Protein AF-A0A661IC03-F1 (afdb_monomer)

Nearest PDB structures (foldseek):
  8ae6-assembly1_S  TM=7.804E-01  e=1.736E-01  Saccharomyces cerevisiae
  7t3c-assembly1_C  TM=7.517E-01  e=1.610E+00  Homo sapiens

Solvent-accessible surface area (backbone atoms only — not comparable to full-atom values): 16085 Å² total; per-residue (Å²): 116,65,64,84,76,42,99,56,63,66,64,58,52,40,37,75,70,67,77,43,59,66,66,59,48,50,53,52,52,51,52,51,51,53,49,56,52,48,56,53,70,70,56,91,76,86,88,86,82,91,75,96,68,89,83,75,92,80,65,93,85,73,80,88,75,58,66,66,60,51,51,54,50,43,52,49,50,59,61,46,45,64,61,41,39,72,77,50,76,49,53,39,33,14,32,24,62,62,62,45,49,71,72,68,68,63,84,64,60,68,71,55,40,57,53,54,72,58,41,72,53,72,46,24,46,50,54,42,34,76,69,57,81,66,41,62,67,58,44,47,51,48,51,45,54,36,44,74,72,48,34,31,43,82,78,50,68,57,76,75,79,74,66,69,69,73,72,68,77,63,77,72,70,76,78,81,83,57,55,74,62,55,50,54,54,52,50,52,51,50,51,50,50,53,66,73,50,69,87,70,83,80,82,77,75,83,79,75,77,75,69,81,81,53,81,63,71,68,59,63,53,52,54,44,54,51,49,50,54,50,38,43,51,54,46,26,73,75,71,74,44,86,66,51,73,67,52,36,39,74,70,65,63,43,56,73,87,66,71,112

Sequence (260 aa):
EEQKKAPRPLGEIIVSEGLVSEEVVRETLCNQVYEIIYDLFHWQEGQFRFEALPVKISGKVSFFLDVEEIMLNILRMVDESSQIEKKIPTKYLILKSTGMLEREGKELPWDRKMIYELVDGKRSVHEIINNSLFGQFFTLEIISELLEKGYIKPVGIKREIFLPSPSVLGEKRPRREGWGRAAIIGGFCLILFFLSFGFFNFRFLGRGMVQGLAAPPSSLSRFKEERLKWAKRIYFLEVGKEPSADELVKAGLLSREEVE

Secondary structure (DSSP, 8-state):
--TTTS---HHHHHHHTTSS-HHHHHHHHHHHHHHHHHHHHT-S---------------SS-----HHHHHHHHHHHHHHHHHHHHH-S-TTEEEEE-SHHHHHTPPPPHHHHHHHHH-EEEEEHHHHHHHHSS-HHHHHHHHHHHHHTTSEEEEEE---------TTTT------SSHHHHHHHHHHHHHHHHHHSTT--TTSSSSSSSSSSS--HHHHHHHHHHHHHHHHHHHHHHHSSPPPHHHHHHTTSS-HHHH-

Foldseek 3Di:
DVCVVDVAPPLVVCCVVVNDPLVVSLVLVVLVVLQVVLVVVVDPDDDDDDDDDDDDPDDPSDDDDDPVVSVVVSVVLVVCVVVLCVQPVDQQWQKAFPCVCVVVVDDDDPLLVLLLVVRHRPDGNVRSQVPSSSHNSVSSVSVSVCVVVRRMDTDAGHDPPCPPPCPPVDPPPPDPPPVVPVVVVVVVVVVVVPVVPDDDPPPPPPDPPPVPPDDPPVVVVVVLVVLVVVLQVRCCVVPVDGDDLVRSVVVVSDPPVSSD

Radius of gyration: 27.39 Å; Cα contacts (8 Å, |Δi|>4): 177; chains: 1; bounding box: 44×82×56 Å

pLDDT: mean 77.12, std 16.82, range [34.69, 97.38]

Structure (mmCIF, N/CA/C/O backbone):
data_AF-A0A661IC03-F1
#
_entry.id   AF-A0A661IC03-F1
#
loop_
_atom_site.group_PDB
_atom_site.id
_atom_site.type_symbol
_atom_site.label_atom_id
_atom_site.label_alt_id
_atom_site.label_comp_id
_atom_site.label_asym_id
_atom_site.label_entity_id
_atom_site.label_seq_id
_atom_site.pdbx_PDB_ins_code
_atom_site.Cartn_x
_atom_site.Cartn_y
_atom_site.Cartn_z
_atom_site.occupancy
_atom_site.B_iso_or_equiv
_atom_site.auth_seq_id
_atom_site.auth_comp_id
_atom_site.auth_asym_id
_atom_site.auth_atom_id
_atom_site.pdbx_PDB_model_num
ATOM 1 N N . GLU A 1 1 ? -5.567 2.231 -27.577 1.00 55.69 1 GLU A N 1
ATOM 2 C CA . GLU A 1 1 ? -5.709 1.842 -29.003 1.00 55.69 1 GLU A CA 1
ATOM 3 C C . GLU A 1 1 ? -4.385 1.917 -29.776 1.00 55.69 1 GLU A C 1
ATOM 5 O O . GLU A 1 1 ? -4.130 1.019 -30.570 1.00 55.69 1 GLU A O 1
ATOM 10 N N . GLU A 1 2 ? -3.497 2.889 -29.512 1.00 59.88 2 GLU A N 1
ATOM 11 C CA . GLU A 1 2 ? -2.159 2.951 -30.145 1.00 59.88 2 GLU A CA 1
ATOM 12 C C . GLU A 1 2 ? -1.229 1.769 -29.805 1.00 59.88 2 GLU A C 1
ATOM 14 O O . GLU A 1 2 ? -0.610 1.203 -30.705 1.00 59.88 2 GLU A O 1
ATOM 19 N N . GLN A 1 3 ? -1.182 1.319 -28.544 1.00 56.75 3 GLN A N 1
ATOM 20 C CA . GLN A 1 3 ? -0.329 0.196 -28.105 1.00 56.75 3 GLN A CA 1
ATOM 21 C C . GLN A 1 3 ? -0.647 -1.135 -28.817 1.00 56.75 3 GLN A C 1
ATOM 23 O O . GLN A 1 3 ? 0.223 -1.981 -28.991 1.00 56.75 3 GLN A O 1
ATOM 28 N N . LYS A 1 4 ? -1.894 -1.325 -29.273 1.00 63.56 4 LYS A N 1
ATOM 29 C CA . LYS A 1 4 ? -2.291 -2.509 -30.056 1.00 63.56 4 LYS A CA 1
ATOM 30 C C . LYS A 1 4 ? -1.768 -2.460 -31.498 1.00 63.56 4 LYS A C 1
ATOM 32 O O . LYS A 1 4 ? -1.705 -3.495 -32.150 1.00 63.56 4 LYS A O 1
ATOM 37 N N . LYS A 1 5 ? -1.439 -1.265 -32.005 1.00 63.94 5 LYS A N 1
ATOM 38 C CA . LYS A 1 5 ? -1.022 -1.015 -33.394 1.00 63.94 5 LYS A CA 1
ATOM 39 C C . LYS A 1 5 ? 0.497 -0.935 -33.552 1.00 63.94 5 LYS A C 1
ATOM 41 O O . LYS A 1 5 ? 0.998 -1.234 -34.631 1.00 63.94 5 LYS A O 1
ATOM 46 N N . ALA A 1 6 ? 1.224 -0.557 -32.501 1.00 59.25 6 ALA A N 1
ATOM 47 C CA . ALA A 1 6 ? 2.681 -0.495 -32.500 1.00 59.25 6 ALA A CA 1
ATOM 48 C C . ALA A 1 6 ? 3.243 -1.075 -31.189 1.00 59.25 6 ALA A C 1
ATOM 50 O O . ALA A 1 6 ? 2.799 -0.653 -30.121 1.00 59.25 6 ALA A O 1
ATOM 51 N N . PRO A 1 7 ? 4.241 -1.980 -31.237 1.00 66.12 7 PRO A N 1
ATOM 52 C CA . PRO A 1 7 ? 4.894 -2.539 -30.053 1.00 66.12 7 PRO A CA 1
ATOM 53 C C . PRO A 1 7 ? 5.865 -1.516 -29.437 1.00 66.12 7 PRO A C 1
ATOM 55 O O . PRO A 1 7 ? 7.073 -1.729 -29.395 1.00 66.12 7 PRO A O 1
ATOM 58 N N . ARG A 1 8 ? 5.339 -0.365 -29.011 1.00 69.25 8 ARG A N 1
ATOM 59 C CA . ARG A 1 8 ? 6.067 0.643 -28.235 1.00 69.25 8 ARG A CA 1
ATOM 60 C C . ARG A 1 8 ? 5.715 0.484 -26.750 1.00 69.25 8 ARG A C 1
ATOM 62 O O . ARG A 1 8 ? 4.562 0.156 -26.449 1.00 69.25 8 ARG A O 1
ATOM 69 N N . PRO A 1 9 ? 6.664 0.699 -25.820 1.00 77.06 9 PRO A N 1
ATOM 70 C CA . PRO A 1 9 ? 6.365 0.734 -24.392 1.00 77.06 9 PRO A CA 1
ATOM 71 C C . PRO A 1 9 ? 5.271 1.761 -24.081 1.00 77.06 9 PRO A C 1
ATOM 73 O O . PRO A 1 9 ? 5.268 2.860 -24.635 1.00 77.06 9 PRO A O 1
ATOM 76 N N . LEU A 1 10 ? 4.352 1.419 -23.175 1.00 81.69 10 LEU A N 1
ATOM 77 C CA . LEU A 1 10 ? 3.209 2.276 -22.841 1.00 81.69 10 LEU A CA 1
ATOM 78 C C . LEU A 1 10 ? 3.648 3.654 -22.322 1.00 81.69 10 LEU A C 1
ATOM 80 O O . LEU A 1 10 ? 3.083 4.664 -22.733 1.00 81.69 10 LEU A O 1
ATOM 84 N N . GLY A 1 11 ? 4.685 3.696 -21.480 1.00 80.44 11 GLY A N 1
ATOM 85 C CA . GLY A 1 11 ? 5.233 4.948 -20.954 1.00 80.44 11 GLY A CA 1
ATOM 86 C C . GLY A 1 11 ? 5.673 5.915 -22.055 1.00 80.44 11 GLY A C 1
ATOM 87 O O . GLY A 1 11 ? 5.374 7.101 -21.982 1.00 80.44 11 GLY A O 1
ATOM 88 N N . GLU A 1 12 ? 6.286 5.413 -23.131 1.00 81.62 12 GLU A N 1
ATOM 89 C CA . GLU A 1 12 ? 6.700 6.255 -24.260 1.00 81.62 12 GLU A CA 1
ATOM 90 C C . GLU A 1 12 ? 5.513 6.841 -25.020 1.00 81.62 12 GLU A C 1
ATOM 92 O O . GLU A 1 12 ? 5.565 7.992 -25.446 1.00 81.62 12 GLU A O 1
ATOM 97 N N . ILE A 1 13 ? 4.448 6.054 -25.193 1.00 83.75 13 ILE A N 1
ATOM 98 C CA . ILE A 1 13 ? 3.235 6.498 -25.885 1.00 83.75 13 ILE A CA 1
ATOM 99 C C . ILE A 1 13 ? 2.606 7.653 -25.102 1.00 83.75 13 ILE A C 1
ATOM 101 O O . ILE A 1 13 ? 2.406 8.728 -25.661 1.00 83.75 13 ILE A O 1
ATOM 105 N N . ILE A 1 14 ? 2.393 7.466 -23.797 1.00 85.06 14 ILE A N 1
ATOM 106 C CA . ILE A 1 14 ? 1.724 8.442 -22.924 1.00 85.06 14 ILE A CA 1
ATOM 107 C C . ILE A 1 14 ? 2.539 9.742 -22.799 1.00 85.06 14 ILE A C 1
ATOM 109 O O . ILE A 1 14 ? 1.958 10.829 -22.810 1.00 85.06 14 ILE A O 1
ATOM 113 N N . VAL A 1 15 ? 3.874 9.651 -22.744 1.00 86.62 15 VAL A N 1
ATOM 114 C CA . VAL A 1 15 ? 4.756 10.832 -22.769 1.00 86.62 15 VAL A CA 1
ATOM 115 C C . VAL A 1 15 ? 4.685 11.536 -24.124 1.00 86.62 15 VAL A C 1
ATOM 117 O O . VAL A 1 15 ? 4.562 12.757 -24.177 1.00 86.62 15 VAL A O 1
ATOM 120 N N . SER A 1 16 ? 4.712 10.785 -25.233 1.00 84.75 16 SER A N 1
ATOM 121 C CA . SER A 1 16 ? 4.649 11.367 -26.582 1.00 84.75 16 SER A CA 1
ATOM 122 C C . SER A 1 16 ? 3.308 12.035 -26.902 1.00 84.75 16 SER A C 1
ATOM 124 O O . SER A 1 16 ? 3.273 12.993 -27.669 1.00 84.75 16 SER A O 1
ATOM 126 N N . GLU A 1 17 ? 2.223 11.564 -26.287 1.00 87.12 17 GLU A N 1
ATOM 127 C CA . GLU A 1 17 ? 0.884 12.155 -26.379 1.00 87.12 17 GLU A CA 1
ATOM 128 C C . GLU A 1 17 ? 0.694 13.349 -25.419 1.00 87.12 17 GLU A C 1
ATOM 130 O O . GLU A 1 17 ? -0.352 13.993 -25.442 1.00 87.12 17 GLU A O 1
ATOM 135 N N . GLY A 1 18 ? 1.693 13.670 -24.584 1.00 85.88 18 GLY A N 1
ATOM 136 C CA . GLY A 1 18 ? 1.647 14.791 -23.638 1.00 85.88 18 GLY A CA 1
ATOM 137 C C . GLY A 1 18 ? 0.692 14.583 -22.460 1.00 85.88 18 GLY A C 1
ATOM 138 O O . GLY A 1 18 ? 0.336 15.546 -21.784 1.00 85.88 18 GLY A O 1
ATOM 139 N N . LEU A 1 19 ? 0.263 13.342 -22.214 1.00 86.12 19 LEU A N 1
ATOM 140 C CA . LEU A 1 19 ? -0.691 13.006 -21.155 1.00 86.12 19 LEU A CA 1
ATOM 141 C C . LEU A 1 19 ? -0.040 13.006 -19.766 1.00 86.12 19 LEU A C 1
ATOM 143 O O . LEU A 1 19 ? -0.701 13.315 -18.777 1.00 86.12 19 LEU A O 1
ATOM 147 N N . VAL A 1 20 ? 1.240 12.633 -19.688 1.00 85.69 20 VAL A N 1
ATOM 148 C CA . VAL A 1 20 ? 2.020 12.526 -18.446 1.00 85.69 20 VAL A CA 1
ATOM 149 C C . VAL A 1 20 ? 3.464 12.955 -18.724 1.00 85.69 20 VAL A C 1
ATOM 151 O O . VAL A 1 20 ? 3.972 12.749 -19.827 1.00 85.69 20 VAL A O 1
ATOM 154 N N . SER A 1 21 ? 4.133 13.563 -17.740 1.00 86.25 21 SER A N 1
ATOM 155 C CA . SER A 1 21 ? 5.552 13.912 -17.857 1.00 86.25 21 SER A CA 1
ATOM 156 C C . SER A 1 21 ? 6.445 12.670 -17.796 1.00 86.25 21 SER A C 1
ATOM 158 O O . SER A 1 21 ? 6.111 11.665 -17.169 1.00 86.25 21 SER A O 1
ATOM 160 N N . GLU A 1 22 ? 7.622 12.747 -18.418 1.00 84.75 22 GLU A N 1
ATOM 161 C CA . GLU A 1 22 ? 8.615 11.667 -18.363 1.00 84.75 22 GLU A CA 1
ATOM 162 C C . GLU A 1 22 ? 9.018 11.322 -16.921 1.00 84.75 22 GLU A C 1
ATOM 164 O O . GLU A 1 22 ? 9.163 10.150 -16.583 1.00 84.75 22 GLU A O 1
ATOM 169 N N . GLU A 1 23 ? 9.102 12.330 -16.051 1.00 83.25 23 GLU A N 1
ATOM 170 C CA . GLU A 1 23 ? 9.448 12.164 -14.638 1.00 83.25 23 GLU A CA 1
ATOM 171 C C . GLU A 1 23 ? 8.434 11.302 -13.875 1.00 83.25 23 GLU A C 1
ATOM 173 O O . GLU A 1 23 ? 8.820 10.386 -13.154 1.00 83.25 23 GLU A O 1
ATOM 178 N N . VAL A 1 24 ? 7.135 11.526 -14.090 1.00 81.62 24 VAL A N 1
ATOM 179 C CA . VAL A 1 24 ? 6.083 10.732 -13.436 1.00 81.62 24 VAL A CA 1
ATOM 180 C C . VAL A 1 24 ? 6.111 9.285 -13.929 1.00 81.62 24 VAL A C 1
ATOM 182 O O . VAL A 1 24 ? 5.937 8.353 -13.142 1.00 81.62 24 VAL A O 1
ATOM 185 N N . VAL A 1 25 ? 6.373 9.066 -15.223 1.00 83.56 25 VAL A N 1
ATOM 186 C CA . VAL A 1 25 ? 6.532 7.707 -15.767 1.00 83.56 25 VAL A CA 1
ATOM 187 C C . VAL A 1 25 ? 7.751 7.019 -15.153 1.00 83.56 25 VAL A C 1
ATOM 189 O O . VAL A 1 25 ? 7.666 5.853 -14.773 1.00 83.56 25 VAL A O 1
ATOM 192 N N . ARG A 1 26 ? 8.866 7.742 -15.010 1.00 82.31 26 ARG A N 1
ATOM 193 C CA . ARG A 1 26 ? 10.102 7.249 -14.398 1.00 82.31 26 ARG A CA 1
ATOM 194 C C . ARG A 1 26 ? 9.896 6.830 -12.941 1.00 82.31 26 ARG A C 1
ATOM 196 O O . ARG A 1 26 ? 10.300 5.734 -12.562 1.00 82.31 26 ARG A O 1
ATOM 203 N N . GLU A 1 27 ? 9.248 7.675 -12.146 1.00 79.69 27 GLU A N 1
ATOM 204 C CA . GLU A 1 27 ? 8.923 7.396 -10.744 1.00 79.69 27 GLU A CA 1
ATOM 205 C C . GLU A 1 27 ? 7.985 6.187 -10.615 1.00 79.69 27 GLU A C 1
ATOM 207 O O . GLU A 1 27 ? 8.231 5.282 -9.820 1.00 79.69 27 GLU A O 1
ATOM 212 N N . THR A 1 28 ? 6.964 6.108 -11.472 1.00 80.69 28 THR A N 1
ATOM 213 C CA . THR A 1 28 ? 6.020 4.980 -11.485 1.00 80.69 28 THR A CA 1
ATOM 214 C C . THR A 1 28 ? 6.722 3.657 -11.800 1.00 80.69 28 THR A C 1
ATOM 216 O O . THR A 1 28 ? 6.486 2.653 -11.131 1.00 80.69 28 THR A O 1
ATOM 219 N N . LEU A 1 29 ? 7.612 3.644 -12.799 1.00 82.62 29 LEU A N 1
ATOM 220 C CA . LEU A 1 29 ? 8.388 2.453 -13.152 1.00 82.62 29 LEU A CA 1
ATOM 221 C C . LEU A 1 29 ? 9.353 2.044 -12.032 1.00 82.62 29 LEU A C 1
ATOM 223 O O . LEU A 1 29 ? 9.526 0.854 -11.782 1.00 82.62 29 LEU A O 1
ATOM 227 N N . CYS A 1 30 ? 9.949 3.017 -11.342 1.00 81.00 30 CYS A N 1
ATOM 228 C CA . CYS A 1 30 ? 10.784 2.774 -10.170 1.00 81.00 30 CYS A CA 1
ATOM 229 C C . CYS A 1 30 ? 9.989 2.052 -9.070 1.00 81.00 30 CYS A C 1
ATOM 231 O O . CYS A 1 30 ? 10.381 0.970 -8.632 1.00 81.00 30 CYS A O 1
ATOM 233 N N . ASN A 1 31 ? 8.821 2.590 -8.704 1.00 79.94 31 ASN A N 1
ATOM 234 C CA . ASN A 1 31 ? 7.929 1.980 -7.717 1.00 79.94 31 ASN A CA 1
ATOM 235 C C . ASN A 1 31 ? 7.513 0.562 -8.133 1.00 79.94 31 ASN A C 1
ATOM 237 O O . ASN A 1 31 ? 7.556 -0.353 -7.316 1.00 79.94 31 ASN A O 1
ATOM 241 N N . GLN A 1 32 ? 7.208 0.346 -9.416 1.00 84.06 32 GLN A N 1
ATOM 242 C CA . GLN A 1 32 ? 6.882 -0.982 -9.940 1.00 84.06 32 GLN A CA 1
ATOM 243 C C . GLN A 1 32 ? 8.034 -1.986 -9.762 1.00 84.06 32 GLN A C 1
ATOM 245 O O . GLN A 1 32 ? 7.792 -3.144 -9.424 1.00 84.06 32 GLN A O 1
ATOM 250 N N . VAL A 1 33 ? 9.286 -1.572 -9.983 1.00 86.00 33 VAL A N 1
ATOM 251 C CA . VAL A 1 33 ? 10.449 -2.442 -9.744 1.00 86.00 33 VAL A CA 1
ATOM 252 C C . VAL A 1 33 ? 10.574 -2.785 -8.260 1.00 86.00 33 VAL A C 1
ATOM 254 O O . VAL A 1 33 ? 10.774 -3.956 -7.932 1.00 86.00 33 VAL A O 1
ATOM 257 N N . TYR A 1 34 ? 10.401 -1.802 -7.372 1.00 85.19 34 TYR A N 1
ATOM 258 C CA . TYR A 1 34 ? 10.388 -2.036 -5.928 1.00 85.19 34 TYR A CA 1
ATOM 259 C C . TYR A 1 34 ? 9.321 -3.052 -5.518 1.00 85.19 34 TYR A C 1
ATOM 261 O O . TYR A 1 34 ? 9.622 -3.967 -4.758 1.00 85.19 34 TYR A O 1
ATOM 269 N N . GLU A 1 35 ? 8.108 -2.955 -6.061 1.00 84.12 35 GLU A N 1
ATOM 270 C CA . GLU A 1 35 ? 7.041 -3.921 -5.782 1.00 84.12 35 GLU A CA 1
ATOM 271 C C . GLU A 1 35 ? 7.392 -5.336 -6.229 1.00 84.12 35 GLU A C 1
ATOM 273 O O . GLU A 1 35 ? 7.261 -6.279 -5.454 1.00 84.12 35 GLU A O 1
ATOM 278 N N . ILE A 1 36 ? 7.879 -5.489 -7.464 1.00 87.44 36 ILE A N 1
ATOM 279 C CA . ILE A 1 36 ? 8.230 -6.801 -8.018 1.00 87.44 36 ILE A CA 1
ATOM 280 C C . ILE A 1 36 ? 9.308 -7.470 -7.163 1.00 87.44 36 ILE A C 1
ATOM 282 O O . ILE A 1 36 ? 9.230 -8.666 -6.875 1.00 87.44 36 ILE A O 1
ATOM 286 N N . ILE A 1 37 ? 10.326 -6.707 -6.762 1.00 88.25 37 ILE A N 1
ATOM 287 C CA . ILE A 1 37 ? 11.417 -7.232 -5.943 1.00 88.25 37 ILE A CA 1
ATOM 288 C C . ILE A 1 37 ? 10.915 -7.520 -4.527 1.00 88.25 37 ILE A C 1
ATOM 290 O O . ILE A 1 37 ? 11.216 -8.581 -3.991 1.00 88.25 37 ILE A O 1
ATOM 294 N N . TYR A 1 38 ? 10.102 -6.647 -3.937 1.00 85.00 38 TYR A N 1
ATOM 295 C CA . TYR A 1 38 ? 9.504 -6.875 -2.620 1.00 85.00 38 TYR A CA 1
ATOM 296 C C . TYR A 1 38 ? 8.651 -8.150 -2.594 1.00 85.00 38 TYR A C 1
ATOM 298 O O . TYR A 1 38 ? 8.771 -8.967 -1.679 1.00 85.00 38 TYR A O 1
ATOM 306 N N . ASP A 1 39 ? 7.846 -8.385 -3.627 1.00 83.75 39 ASP A N 1
ATOM 307 C CA . ASP A 1 39 ? 7.055 -9.607 -3.765 1.00 83.75 39 ASP A CA 1
ATOM 308 C C . ASP A 1 39 ? 7.947 -10.851 -3.890 1.00 83.75 39 ASP A C 1
ATOM 310 O O . ASP A 1 39 ? 7.653 -11.885 -3.282 1.00 83.75 39 ASP A O 1
ATOM 314 N N . LEU A 1 40 ? 9.074 -10.755 -4.608 1.00 86.31 40 LEU A N 1
ATOM 315 C CA . LEU A 1 40 ? 10.052 -11.841 -4.716 1.00 86.31 40 LEU A CA 1
ATOM 316 C C . LEU A 1 40 ? 10.642 -12.228 -3.349 1.00 86.31 40 LEU A C 1
ATOM 318 O O . LEU A 1 40 ? 10.879 -13.409 -3.109 1.00 86.31 40 LEU A O 1
ATOM 322 N N . PHE A 1 41 ? 10.821 -11.277 -2.425 1.00 82.12 41 PHE A N 1
ATOM 323 C CA . PHE A 1 41 ? 11.316 -11.563 -1.068 1.00 82.12 41 PHE A CA 1
ATOM 324 C C . PHE A 1 41 ? 10.353 -12.415 -0.227 1.00 82.12 41 PHE A C 1
ATOM 326 O O . PHE A 1 41 ? 10.776 -13.027 0.753 1.00 82.12 41 PHE A O 1
ATOM 333 N N . HIS A 1 42 ? 9.076 -12.513 -0.608 1.00 78.69 42 HIS A N 1
ATOM 334 C CA . HIS A 1 42 ? 8.119 -13.395 0.067 1.00 78.69 42 HIS A CA 1
ATOM 335 C C . HIS A 1 42 ? 8.236 -14.854 -0.397 1.00 78.69 42 HIS A C 1
ATOM 337 O O . HIS A 1 42 ? 7.696 -15.759 0.252 1.00 78.69 42 HIS A O 1
ATOM 343 N N . TRP A 1 43 ? 8.933 -15.111 -1.509 1.00 84.75 43 TRP A N 1
ATOM 344 C CA . TRP A 1 43 ? 9.088 -16.454 -2.054 1.00 84.75 43 TRP A CA 1
ATOM 345 C C . TRP A 1 43 ? 10.022 -17.272 -1.163 1.00 84.75 43 TRP A C 1
ATOM 347 O O . TRP A 1 43 ? 11.175 -16.918 -0.943 1.00 84.75 43 TRP A O 1
ATOM 357 N N . GLN A 1 44 ? 9.523 -18.399 -0.660 1.00 82.88 44 GLN A N 1
ATOM 358 C CA . GLN A 1 44 ? 10.295 -19.282 0.221 1.00 82.88 44 GLN A CA 1
ATOM 359 C C . GLN A 1 44 ? 11.233 -20.215 -0.556 1.00 82.88 44 GLN A C 1
ATOM 361 O O . GLN A 1 44 ? 12.270 -20.630 -0.047 1.00 82.88 44 GLN A O 1
ATOM 366 N N . GLU A 1 45 ? 10.858 -20.568 -1.786 1.00 89.00 45 GLU A N 1
ATOM 367 C CA . GLU A 1 45 ? 11.583 -21.506 -2.639 1.00 89.00 45 GLU A CA 1
ATOM 368 C C . GLU A 1 45 ? 11.518 -21.027 -4.095 1.00 89.00 45 GLU A C 1
ATOM 370 O O . GLU A 1 45 ? 10.505 -20.481 -4.535 1.00 89.00 45 GLU A O 1
ATOM 375 N N . GLY A 1 46 ? 12.591 -21.246 -4.858 1.00 87.31 46 GLY A N 1
ATOM 376 C CA . GLY A 1 46 ? 12.673 -20.849 -6.261 1.00 87.31 46 GLY A CA 1
ATOM 377 C C . GLY A 1 46 ? 13.746 -21.628 -7.017 1.00 87.31 46 GLY A C 1
ATOM 378 O O . GLY A 1 46 ? 14.748 -22.053 -6.444 1.00 87.31 46 GLY A O 1
ATOM 379 N N . GLN A 1 47 ? 13.529 -21.830 -8.316 1.00 87.75 47 GLN A N 1
ATOM 380 C CA . GLN A 1 47 ? 14.521 -22.403 -9.224 1.00 87.75 47 GLN A CA 1
ATOM 381 C C . GLN A 1 47 ? 14.993 -21.323 -10.189 1.00 87.75 47 GLN A C 1
ATOM 383 O O . GLN A 1 47 ? 14.182 -20.661 -10.832 1.00 87.75 47 GLN A O 1
ATOM 388 N N . PHE A 1 48 ? 16.308 -21.176 -10.315 1.00 86.69 48 PHE A N 1
ATOM 389 C CA . PHE A 1 48 ? 16.921 -20.158 -11.158 1.00 86.69 48 PHE A CA 1
ATOM 390 C C . PHE A 1 48 ? 17.657 -20.813 -12.321 1.00 86.69 48 PHE A C 1
ATOM 392 O O . PHE A 1 48 ? 18.306 -21.850 -12.169 1.00 86.69 48 PHE A O 1
ATOM 399 N N . ARG A 1 49 ? 17.565 -20.187 -13.493 1.00 90.56 49 ARG A N 1
ATOM 400 C CA . ARG A 1 49 ? 18.316 -20.560 -14.690 1.00 90.56 49 ARG A CA 1
ATOM 401 C C . ARG A 1 49 ? 18.906 -19.298 -15.291 1.00 90.56 49 ARG A C 1
ATOM 403 O O . ARG A 1 49 ? 18.179 -18.347 -15.556 1.00 90.56 49 ARG A O 1
ATOM 410 N N . P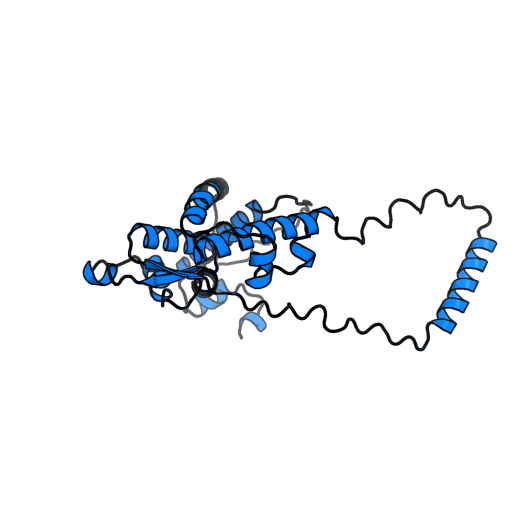HE A 1 50 ? 20.212 -19.310 -15.511 1.00 90.62 50 PHE A N 1
ATOM 411 C CA . PHE A 1 50 ? 20.916 -18.203 -16.138 1.00 90.62 50 PHE A CA 1
ATOM 412 C C . PHE A 1 50 ? 21.113 -18.515 -17.615 1.00 90.62 50 PHE A C 1
ATOM 414 O O . PHE A 1 50 ? 21.728 -19.522 -17.965 1.00 90.62 50 PHE A O 1
ATOM 421 N N . GLU A 1 51 ? 20.590 -17.648 -18.474 1.00 90.19 51 GLU A N 1
ATOM 422 C CA . GLU A 1 51 ? 20.773 -17.721 -19.919 1.00 90.19 51 GLU A CA 1
ATOM 423 C C . GLU A 1 51 ? 21.341 -16.389 -20.404 1.00 90.19 51 GLU A C 1
ATOM 425 O O . GLU A 1 51 ? 20.796 -15.323 -20.119 1.00 90.19 51 GLU A O 1
ATOM 430 N N . ALA A 1 52 ? 22.461 -16.440 -21.124 1.00 89.81 52 ALA A N 1
ATOM 431 C CA . ALA A 1 52 ? 23.036 -15.254 -21.738 1.00 89.81 52 ALA A CA 1
ATOM 432 C C . ALA A 1 52 ? 22.215 -14.892 -22.981 1.00 89.81 52 ALA A C 1
ATOM 434 O O . ALA A 1 52 ? 22.284 -15.574 -24.004 1.00 89.81 52 ALA A O 1
ATOM 435 N N . LEU A 1 53 ? 21.432 -13.820 -22.886 1.00 85.50 53 LEU A N 1
ATOM 436 C CA . LEU A 1 53 ? 20.625 -13.301 -23.986 1.00 85.50 53 LEU A CA 1
ATOM 437 C C . LEU A 1 53 ? 21.231 -11.995 -24.520 1.00 85.50 53 LEU A C 1
ATOM 439 O O . LEU A 1 53 ? 21.796 -11.219 -23.746 1.00 85.50 53 LEU A O 1
ATOM 443 N N . PRO A 1 54 ? 21.113 -11.710 -25.830 1.00 84.00 54 PRO A N 1
ATOM 444 C CA . PRO A 1 54 ? 21.507 -10.415 -26.365 1.00 84.00 54 PRO A CA 1
ATOM 445 C C . PRO A 1 54 ? 20.630 -9.315 -25.754 1.00 84.00 54 PRO A C 1
ATOM 447 O O . PRO A 1 54 ? 19.409 -9.308 -25.926 1.00 84.00 54 PRO A O 1
ATOM 450 N N . VAL A 1 55 ? 21.255 -8.371 -25.049 1.00 73.62 55 VAL A N 1
ATOM 451 C CA . VAL A 1 55 ? 20.556 -7.240 -24.429 1.00 73.62 55 VAL A CA 1
ATOM 452 C C . VAL A 1 55 ? 20.188 -6.229 -25.511 1.00 73.62 55 VAL A C 1
ATOM 454 O O . VAL A 1 55 ? 21.056 -5.636 -26.150 1.00 73.62 55 VAL A O 1
ATOM 457 N N . LYS A 1 56 ? 18.888 -6.005 -25.709 1.00 68.94 56 LYS A N 1
ATOM 458 C CA . LYS A 1 56 ? 18.386 -4.847 -26.453 1.00 68.94 56 LYS A CA 1
ATOM 459 C C . LYS A 1 56 ? 18.003 -3.780 -25.438 1.00 68.94 56 LYS A C 1
ATOM 461 O O . LYS A 1 56 ? 16.983 -3.920 -24.771 1.00 68.94 56 LYS A O 1
ATOM 466 N N . ILE A 1 57 ? 18.806 -2.724 -25.325 1.00 60.44 57 ILE A N 1
ATOM 467 C CA . ILE A 1 57 ? 18.410 -1.525 -24.579 1.00 60.44 57 ILE A CA 1
ATOM 468 C C . ILE A 1 57 ? 17.326 -0.848 -25.420 1.00 60.44 57 ILE A C 1
ATOM 470 O O . ILE A 1 57 ? 17.618 -0.160 -26.395 1.00 60.44 57 ILE A O 1
ATOM 474 N N . SER A 1 58 ? 16.066 -1.150 -25.121 1.00 54.88 58 SER A N 1
ATOM 475 C CA . SER A 1 58 ? 14.922 -0.569 -25.812 1.00 54.88 58 SER A CA 1
ATOM 476 C C . SER A 1 58 ? 14.282 0.472 -24.911 1.00 54.88 58 SER A C 1
ATOM 478 O O . SER A 1 58 ? 13.572 0.117 -23.977 1.00 54.88 58 SER A O 1
ATOM 480 N N . GLY A 1 59 ? 14.498 1.742 -25.240 1.00 57.19 59 GLY A N 1
ATOM 481 C CA . GLY A 1 59 ? 13.573 2.811 -24.889 1.00 57.19 59 GLY A CA 1
ATOM 482 C C . GLY A 1 59 ? 14.226 4.176 -24.699 1.00 57.19 59 GLY A C 1
ATOM 483 O O . GLY A 1 59 ? 15.364 4.270 -24.251 1.00 57.19 59 GLY A O 1
ATOM 484 N N . LYS A 1 60 ? 13.490 5.236 -25.050 1.00 57.22 60 LYS A N 1
ATOM 485 C CA . LYS A 1 60 ? 13.855 6.634 -24.749 1.00 57.22 60 LYS A CA 1
ATOM 486 C C . LYS A 1 60 ? 13.667 6.969 -23.269 1.00 57.22 60 LYS A C 1
ATOM 488 O O . LYS A 1 60 ? 14.375 7.825 -22.762 1.00 57.22 60 LYS A O 1
ATOM 493 N N . VAL A 1 61 ? 12.755 6.269 -22.594 1.00 56.28 61 VAL A N 1
ATOM 494 C CA . VAL A 1 61 ? 12.513 6.396 -21.152 1.00 56.28 61 VAL A CA 1
ATOM 495 C C . VAL A 1 61 ? 13.326 5.315 -20.441 1.00 56.28 61 VAL A C 1
ATOM 497 O O . VAL A 1 61 ? 12.822 4.240 -20.120 1.00 56.28 61 VAL A O 1
ATOM 500 N N . SER A 1 62 ? 14.624 5.561 -20.280 1.00 61.59 62 SER A N 1
ATOM 501 C CA . SER A 1 62 ? 15.518 4.693 -19.510 1.00 61.59 62 SER A CA 1
ATOM 502 C C . SER A 1 62 ? 15.703 5.259 -18.111 1.00 61.59 62 SER A C 1
ATOM 504 O O . SER A 1 62 ? 16.014 6.440 -17.966 1.00 61.59 62 SER A O 1
ATOM 506 N N . PHE A 1 63 ? 15.589 4.417 -17.091 1.00 67.56 63 PHE A N 1
ATOM 507 C CA . PHE A 1 63 ? 15.947 4.780 -15.728 1.00 67.56 63 PHE A CA 1
ATOM 508 C C . PHE A 1 63 ? 16.989 3.803 -15.206 1.00 67.56 63 PHE A C 1
ATOM 510 O O . PHE A 1 63 ? 16.916 2.599 -15.453 1.00 67.56 63 PHE A O 1
ATOM 517 N N . PHE A 1 64 ? 17.992 4.349 -14.530 1.00 70.50 64 PHE A N 1
ATOM 518 C CA . PHE A 1 64 ? 19.010 3.569 -13.851 1.00 70.50 64 PHE A CA 1
ATOM 519 C C . PHE A 1 64 ? 18.608 3.487 -12.389 1.00 70.50 64 PHE A C 1
ATOM 521 O O . PHE A 1 64 ? 18.337 4.516 -11.772 1.00 70.50 64 PHE A O 1
ATOM 528 N N . LEU A 1 65 ? 18.540 2.268 -11.867 1.00 75.81 65 LEU A N 1
ATOM 529 C CA . LEU A 1 65 ? 18.397 2.034 -10.441 1.00 75.81 65 LEU A CA 1
ATOM 530 C C . LEU A 1 65 ? 19.710 1.487 -9.912 1.00 75.81 65 LEU A C 1
ATOM 532 O O . LEU A 1 65 ? 20.304 0.592 -10.521 1.00 75.81 65 LEU A O 1
ATOM 536 N N . ASP A 1 66 ? 20.143 2.029 -8.784 1.00 84.62 66 ASP A N 1
ATOM 537 C CA . ASP A 1 66 ? 21.241 1.456 -8.032 1.00 84.62 66 ASP A CA 1
ATOM 538 C C . ASP A 1 66 ? 20.736 0.188 -7.330 1.00 84.62 66 ASP A C 1
ATOM 540 O O . ASP A 1 66 ? 19.745 0.204 -6.596 1.00 84.62 66 ASP A O 1
ATOM 544 N N . VAL A 1 67 ? 21.390 -0.940 -7.602 1.00 87.56 67 VAL A N 1
ATOM 545 C CA . VAL A 1 67 ? 21.002 -2.232 -7.026 1.00 87.56 67 VAL A CA 1
ATOM 546 C C . VAL A 1 67 ? 21.169 -2.216 -5.507 1.00 87.56 67 VAL A C 1
ATOM 548 O O . VAL A 1 67 ? 20.351 -2.807 -4.809 1.00 87.56 67 VAL A O 1
ATOM 551 N N . GLU A 1 68 ? 22.189 -1.537 -4.982 1.00 88.94 68 GLU A N 1
ATOM 552 C CA . GLU A 1 68 ? 22.415 -1.420 -3.541 1.00 88.94 68 GLU A CA 1
ATOM 553 C C . GLU A 1 68 ? 21.299 -0.604 -2.887 1.00 88.94 68 GLU A C 1
ATOM 555 O O . GLU A 1 68 ? 20.742 -1.036 -1.877 1.00 88.94 68 GLU A O 1
ATOM 560 N N . GLU A 1 69 ? 20.911 0.519 -3.499 1.00 88.12 69 GLU A N 1
ATOM 561 C CA . GLU A 1 69 ? 19.779 1.330 -3.037 1.00 88.12 69 GLU A CA 1
ATOM 562 C C . GLU A 1 69 ? 18.491 0.505 -3.010 1.00 88.12 69 GLU A C 1
ATOM 564 O O . GLU A 1 69 ? 17.790 0.485 -1.993 1.00 88.12 69 GLU A O 1
ATOM 569 N N . ILE A 1 70 ? 18.216 -0.234 -4.093 1.00 87.38 70 ILE A N 1
ATOM 570 C CA . ILE A 1 70 ? 17.046 -1.105 -4.154 1.00 87.38 70 ILE A CA 1
ATOM 571 C C . ILE A 1 70 ? 17.072 -2.099 -2.997 1.00 87.38 70 ILE A C 1
ATOM 573 O O . ILE A 1 70 ? 16.108 -2.208 -2.243 1.00 87.38 70 ILE A O 1
ATOM 577 N N . MET A 1 71 ? 18.179 -2.822 -2.841 1.00 89.19 71 MET A N 1
ATOM 578 C CA . MET A 1 71 ? 18.310 -3.868 -1.832 1.00 89.19 71 MET A CA 1
ATOM 579 C C . MET A 1 71 ? 18.130 -3.326 -0.412 1.00 89.19 71 MET A C 1
ATOM 581 O O . MET A 1 71 ? 17.414 -3.936 0.382 1.00 89.19 71 MET A O 1
ATOM 585 N N . LEU A 1 72 ? 18.728 -2.176 -0.091 1.00 90.19 72 LEU A N 1
ATOM 586 C CA . LEU A 1 72 ? 18.588 -1.544 1.223 1.00 90.19 72 LEU A CA 1
ATOM 587 C C . LEU A 1 72 ? 17.143 -1.126 1.503 1.00 90.19 72 LEU A C 1
ATOM 589 O O . LEU A 1 72 ? 16.625 -1.383 2.592 1.00 90.19 72 LEU A O 1
ATOM 593 N N . ASN A 1 73 ? 16.476 -0.536 0.514 1.00 87.25 73 ASN A N 1
ATOM 594 C CA . ASN A 1 73 ? 15.075 -0.154 0.631 1.00 87.25 73 ASN A CA 1
ATOM 595 C C . ASN A 1 73 ? 14.172 -1.379 0.821 1.00 87.25 73 ASN A C 1
ATOM 597 O O . ASN A 1 73 ? 13.317 -1.364 1.700 1.00 87.25 73 ASN A O 1
ATOM 601 N N . ILE A 1 74 ? 14.390 -2.466 0.078 1.00 90.25 74 ILE A N 1
ATOM 602 C CA . ILE A 1 74 ? 13.603 -3.697 0.229 1.00 90.25 74 ILE A CA 1
ATOM 603 C C . ILE A 1 74 ? 13.806 -4.326 1.611 1.00 90.25 74 ILE A C 1
ATOM 605 O O . ILE A 1 74 ? 12.834 -4.747 2.233 1.00 90.25 74 ILE A O 1
ATOM 609 N N . LEU A 1 75 ? 15.036 -4.351 2.134 1.00 89.56 75 LEU A N 1
ATOM 610 C CA . LEU A 1 75 ? 15.296 -4.839 3.492 1.00 89.56 75 LEU A CA 1
ATOM 611 C C . LEU A 1 75 ? 14.560 -3.998 4.545 1.00 89.56 75 LEU A C 1
ATOM 613 O O . LEU A 1 75 ? 13.901 -4.565 5.416 1.00 89.56 75 LEU A O 1
ATOM 617 N N . ARG A 1 76 ? 14.575 -2.663 4.410 1.00 90.38 76 ARG A N 1
ATOM 618 C CA . ARG A 1 76 ? 13.762 -1.767 5.248 1.00 90.38 76 ARG A CA 1
ATOM 619 C C . ARG A 1 76 ? 12.277 -2.134 5.169 1.00 90.38 76 ARG A C 1
ATOM 621 O O . ARG A 1 76 ? 11.625 -2.265 6.200 1.00 90.38 76 ARG A O 1
ATOM 628 N N . MET A 1 77 ? 11.749 -2.333 3.960 1.00 89.44 77 MET A N 1
ATOM 629 C CA . MET A 1 77 ? 10.342 -2.687 3.744 1.00 89.44 77 MET A CA 1
ATOM 630 C C . MET A 1 77 ? 9.975 -4.019 4.413 1.00 89.44 77 MET A C 1
ATOM 632 O O . MET A 1 77 ? 8.912 -4.137 5.025 1.00 89.44 77 MET A O 1
ATOM 636 N N . VAL A 1 78 ? 10.848 -5.025 4.320 1.00 87.69 78 VAL A N 1
ATOM 637 C CA . VAL A 1 78 ? 10.662 -6.328 4.975 1.00 87.69 78 VAL A CA 1
ATOM 638 C C . VAL A 1 78 ? 10.614 -6.162 6.494 1.00 87.69 78 VAL A C 1
ATOM 640 O O . VAL A 1 78 ? 9.691 -6.675 7.126 1.00 87.69 78 VAL A O 1
ATOM 643 N N . ASP A 1 79 ? 11.525 -5.392 7.084 1.00 88.38 79 ASP A N 1
ATOM 644 C CA . ASP A 1 79 ? 11.548 -5.163 8.533 1.00 88.38 79 ASP A CA 1
AT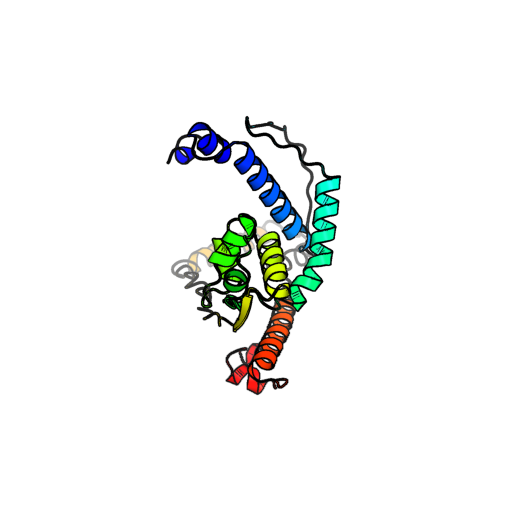OM 645 C C . ASP A 1 79 ? 10.308 -4.389 9.021 1.00 88.38 79 ASP A C 1
ATOM 647 O O . ASP A 1 79 ? 9.660 -4.759 10.012 1.00 88.38 79 ASP A O 1
ATOM 651 N N . GLU A 1 80 ? 9.930 -3.335 8.296 1.00 89.56 80 GLU A N 1
ATOM 652 C CA . GLU A 1 80 ? 8.783 -2.482 8.615 1.00 89.56 80 GLU A CA 1
ATOM 653 C C . GLU A 1 80 ? 7.438 -3.188 8.429 1.00 89.56 80 GLU A C 1
ATOM 655 O O . GLU A 1 80 ? 6.479 -2.877 9.148 1.00 89.56 80 GLU A O 1
ATOM 660 N N . SER A 1 81 ? 7.365 -4.177 7.531 1.00 87.31 81 SER A N 1
ATOM 661 C CA . SER A 1 81 ? 6.143 -4.951 7.280 1.00 87.31 81 SER A CA 1
ATOM 662 C C . SER A 1 81 ? 5.561 -5.535 8.572 1.00 87.31 81 SER A C 1
ATOM 664 O O . SER A 1 81 ? 4.354 -5.463 8.801 1.00 87.31 81 SER A O 1
ATOM 666 N N . SER A 1 82 ? 6.421 -5.969 9.499 1.00 87.62 82 SER A N 1
ATOM 667 C CA . SER A 1 82 ? 6.015 -6.504 10.802 1.00 87.62 82 SER A CA 1
ATOM 668 C C . SER A 1 82 ? 5.278 -5.484 11.683 1.00 87.62 82 SER A C 1
ATOM 670 O O . SER A 1 82 ? 4.410 -5.845 12.481 1.00 87.62 82 SER A O 1
ATOM 672 N N . GLN A 1 83 ? 5.609 -4.196 11.568 1.00 89.56 83 GLN A N 1
ATOM 673 C CA . GLN A 1 83 ? 4.950 -3.120 12.310 1.00 89.56 83 GLN A CA 1
ATOM 674 C C . GLN A 1 83 ? 3.641 -2.712 11.640 1.00 89.56 83 GLN A C 1
ATOM 676 O O . GLN A 1 83 ? 2.654 -2.434 12.328 1.00 89.56 83 GLN A O 1
ATOM 681 N N . ILE A 1 84 ? 3.621 -2.718 10.307 1.00 92.62 84 ILE A N 1
ATOM 682 C CA . ILE A 1 84 ? 2.414 -2.491 9.512 1.00 92.62 84 ILE A CA 1
ATOM 683 C C . ILE A 1 84 ? 1.374 -3.571 9.835 1.00 92.62 84 ILE A C 1
ATOM 685 O O . ILE A 1 84 ? 0.232 -3.232 10.138 1.00 92.62 84 ILE A O 1
ATOM 689 N N . GLU A 1 85 ? 1.763 -4.846 9.888 1.00 90.06 85 GLU A N 1
ATOM 690 C CA . GLU A 1 85 ? 0.870 -5.968 10.216 1.00 90.06 85 GLU A CA 1
ATOM 691 C C . GLU A 1 85 ? 0.232 -5.856 11.608 1.00 90.06 85 GLU A C 1
ATOM 693 O O . GLU A 1 85 ? -0.902 -6.287 11.817 1.00 90.06 85 GLU A O 1
ATOM 698 N N . LYS A 1 86 ? 0.907 -5.235 12.582 1.00 90.50 86 LYS A N 1
ATOM 699 C CA . LYS A 1 86 ? 0.311 -5.005 13.910 1.00 90.50 86 LYS A CA 1
ATOM 700 C C . LYS A 1 86 ? -0.859 -4.022 13.854 1.00 90.50 86 LYS A C 1
ATOM 702 O O . LYS A 1 86 ? -1.819 -4.183 14.607 1.00 90.50 86 LYS A O 1
ATOM 707 N N . LYS A 1 87 ? -0.777 -3.010 12.986 1.00 91.75 87 LYS A N 1
ATOM 708 C CA . LYS A 1 87 ? -1.800 -1.959 12.819 1.00 91.75 87 LYS A CA 1
ATOM 709 C C . LYS A 1 87 ? -2.871 -2.342 11.809 1.00 91.75 87 LYS A C 1
ATOM 711 O O . LYS A 1 87 ? -4.034 -1.979 11.971 1.00 91.75 87 LYS A O 1
ATOM 716 N N . ILE A 1 88 ? -2.474 -3.084 10.781 1.00 94.00 88 ILE A N 1
ATOM 717 C CA . ILE A 1 88 ? -3.318 -3.578 9.701 1.00 94.00 88 ILE A CA 1
ATOM 718 C C . ILE A 1 88 ? -3.198 -5.104 9.699 1.00 94.00 88 ILE A C 1
ATOM 720 O O . ILE A 1 88 ? -2.538 -5.676 8.833 1.00 94.00 88 ILE A O 1
ATOM 724 N N . PRO A 1 89 ? -3.845 -5.795 10.658 1.00 87.62 89 PRO A N 1
ATOM 725 C CA . PRO A 1 89 ? -3.728 -7.239 10.751 1.00 87.62 89 PRO A CA 1
ATOM 726 C C . PRO A 1 89 ? -4.309 -7.934 9.541 1.00 87.62 89 PRO A C 1
ATOM 728 O O . PRO A 1 89 ? -3.945 -9.057 9.294 1.00 87.62 89 PRO A O 1
ATOM 731 N N . THR A 1 90 ? -5.239 -7.335 8.802 1.00 90.44 90 THR A N 1
ATOM 732 C CA . THR A 1 90 ? -5.831 -7.968 7.626 1.00 90.44 90 THR A CA 1
ATOM 733 C C . THR A 1 90 ? -6.125 -6.935 6.553 1.00 90.44 90 THR A C 1
ATOM 735 O O . THR A 1 90 ? -6.575 -5.828 6.848 1.00 90.44 90 THR A O 1
ATOM 738 N N . LYS A 1 91 ? -5.944 -7.315 5.284 1.00 90.69 91 LYS A N 1
ATOM 739 C CA . LYS A 1 91 ? -6.308 -6.470 4.137 1.00 90.69 91 LYS A CA 1
ATOM 740 C C . LYS A 1 91 ? -7.829 -6.305 3.996 1.00 90.69 91 LYS A C 1
ATOM 742 O O . LYS A 1 91 ? -8.295 -5.445 3.259 1.00 90.69 91 LYS A O 1
ATOM 747 N N . TYR A 1 92 ? -8.625 -7.081 4.725 1.00 92.75 92 TYR A N 1
ATOM 748 C CA . TYR A 1 92 ? -10.0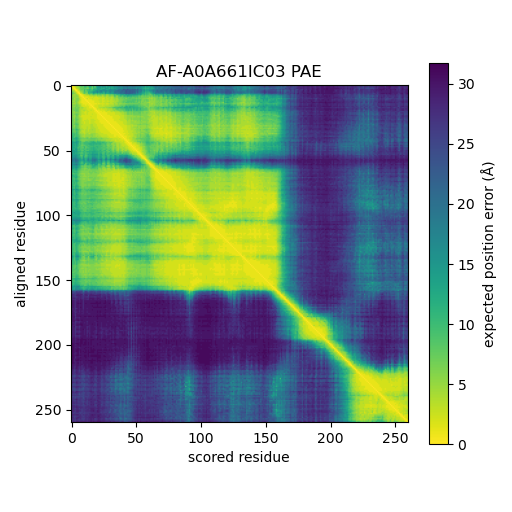84 -6.959 4.726 1.00 92.75 92 TYR A CA 1
ATOM 749 C C . TYR A 1 92 ? -10.613 -5.896 5.690 1.00 92.75 92 TYR A C 1
ATOM 751 O O . TYR A 1 92 ? -11.818 -5.661 5.751 1.00 92.75 92 TYR A O 1
ATOM 759 N N . LEU A 1 93 ? -9.734 -5.240 6.444 1.00 94.00 93 LEU A N 1
ATOM 760 C CA . LEU A 1 93 ? -10.096 -4.174 7.367 1.00 94.00 93 LEU A CA 1
ATOM 761 C C . LEU A 1 93 ? -10.768 -3.017 6.614 1.00 94.00 93 LEU A C 1
ATOM 763 O O . LEU A 1 93 ? -10.248 -2.555 5.603 1.00 94.00 93 LEU A O 1
ATOM 767 N N . ILE A 1 94 ? -11.905 -2.539 7.113 1.00 96.25 94 ILE A N 1
ATOM 768 C CA . ILE A 1 94 ? -12.581 -1.344 6.606 1.00 96.25 94 ILE A CA 1
ATOM 769 C C . ILE A 1 94 ? -12.111 -0.147 7.424 1.00 96.25 94 ILE A C 1
ATOM 771 O O . ILE A 1 94 ? -12.149 -0.166 8.659 1.00 96.25 94 ILE A O 1
ATOM 775 N N . LEU A 1 95 ? -11.698 0.905 6.723 1.00 96.50 95 LEU A N 1
ATOM 776 C CA . LEU A 1 95 ? -11.159 2.126 7.308 1.00 96.50 95 LEU A CA 1
ATOM 777 C C . LEU A 1 95 ? -12.116 3.292 7.091 1.00 96.50 95 LEU A C 1
ATOM 779 O O . LEU A 1 95 ? -12.726 3.410 6.030 1.00 96.50 95 LEU A O 1
ATOM 783 N N . LYS A 1 96 ? -12.228 4.175 8.085 1.00 96.69 96 LYS A N 1
ATOM 784 C CA . LYS A 1 96 ? -13.028 5.402 8.003 1.00 96.69 96 LYS A CA 1
ATOM 785 C C . LYS A 1 96 ? -12.232 6.603 8.502 1.00 96.69 96 LYS A C 1
ATOM 787 O O . LYS A 1 96 ? -11.567 6.499 9.532 1.00 96.69 96 LYS A O 1
ATOM 792 N N . SER A 1 97 ? -12.370 7.744 7.826 1.00 95.62 97 SER A N 1
ATOM 793 C CA . SER A 1 97 ? -11.870 9.026 8.331 1.00 95.62 97 SER A CA 1
ATOM 794 C C . SER A 1 97 ? -12.499 9.387 9.687 1.00 95.62 97 SER A C 1
ATOM 796 O O . SER A 1 97 ? -13.684 9.143 9.949 1.00 95.62 97 SER A O 1
ATOM 798 N N . THR A 1 98 ? -11.691 9.965 10.574 1.00 93.94 98 THR A N 1
ATOM 799 C CA . THR A 1 98 ? -12.120 10.457 11.891 1.00 93.94 98 THR A CA 1
ATOM 800 C C . THR A 1 98 ? -12.620 11.903 11.863 1.00 93.94 98 THR A C 1
ATOM 802 O O . THR A 1 98 ? -13.199 12.367 12.855 1.00 93.94 98 THR A O 1
ATOM 805 N N . GLY A 1 99 ? -12.414 12.618 10.753 1.00 90.88 99 GLY A N 1
ATOM 806 C CA . GLY A 1 99 ? -12.640 14.059 10.646 1.00 90.88 99 GLY A CA 1
ATOM 807 C C . GLY A 1 99 ? -11.569 14.911 11.343 1.00 90.88 99 GLY A C 1
ATOM 808 O O . GLY A 1 99 ? -11.766 16.109 11.529 1.00 90.88 99 GLY A O 1
ATOM 809 N N . MET A 1 100 ? -10.493 14.299 11.854 1.00 92.50 100 MET A N 1
ATOM 810 C CA . MET A 1 100 ? -9.456 14.997 12.623 1.00 92.50 100 MET A CA 1
ATOM 811 C C . MET A 1 100 ? -8.563 15.859 11.731 1.00 92.50 100 MET A C 1
ATOM 813 O O . MET A 1 100 ? -8.250 16.984 12.110 1.00 92.50 100 MET A O 1
ATOM 817 N N . LEU A 1 101 ? -8.212 15.368 10.541 1.00 92.81 101 LEU A N 1
ATOM 818 C CA . LEU A 1 101 ? -7.392 16.098 9.575 1.00 92.81 101 LEU A CA 1
ATOM 819 C C . LEU A 1 101 ? -8.052 17.427 9.173 1.00 92.81 101 LEU A C 1
ATOM 821 O O . LEU A 1 101 ? -7.405 18.471 9.173 1.00 92.81 101 LEU A O 1
ATOM 825 N N . GLU A 1 102 ? -9.359 17.397 8.910 1.00 92.00 102 GLU A N 1
ATOM 826 C CA . GLU A 1 102 ? -10.156 18.566 8.539 1.00 92.00 102 GLU A CA 1
ATOM 827 C C . GLU A 1 102 ? -10.270 19.566 9.694 1.00 92.00 102 GLU A C 1
ATOM 829 O O . GLU A 1 102 ? -10.253 20.772 9.464 1.00 92.00 102 GLU A O 1
ATOM 834 N N . ARG A 1 103 ? -10.349 19.087 10.945 1.00 91.56 103 ARG A N 1
ATOM 835 C CA . ARG A 1 103 ? -10.335 19.955 12.138 1.00 91.56 103 ARG A CA 1
ATOM 836 C C . ARG A 1 103 ? -8.975 20.608 12.365 1.00 91.56 103 ARG A C 1
ATOM 838 O O . ARG A 1 103 ? -8.929 21.742 12.827 1.00 91.56 103 ARG A O 1
ATOM 845 N N . GLU A 1 104 ? -7.890 19.892 12.079 1.00 92.19 104 GLU A N 1
ATOM 846 C CA . GLU A 1 104 ? -6.527 20.424 12.176 1.00 92.19 104 GLU A CA 1
ATOM 847 C C . GLU A 1 104 ? -6.184 21.382 11.028 1.00 92.19 104 GLU A C 1
ATOM 849 O O . GLU A 1 104 ? -5.239 22.157 11.158 1.00 92.19 104 GLU A O 1
ATOM 854 N N . GLY A 1 105 ? -6.921 21.332 9.913 1.00 89.00 105 GLY A N 1
ATOM 855 C CA . GLY A 1 105 ? -6.682 22.180 8.743 1.00 89.00 105 GLY A CA 1
ATOM 856 C C . GLY A 1 105 ? -5.323 21.941 8.076 1.00 89.00 105 GLY A C 1
ATOM 857 O O . GLY A 1 105 ? -4.813 22.829 7.398 1.00 89.00 105 GLY A O 1
ATOM 858 N N . LYS A 1 106 ? -4.707 20.772 8.291 1.00 91.00 106 LYS A N 1
ATOM 859 C CA . LYS A 1 106 ? -3.414 20.422 7.692 1.00 91.00 106 LYS A CA 1
ATOM 860 C C . LYS A 1 106 ? -3.595 19.891 6.279 1.00 91.00 106 LYS A C 1
ATOM 862 O O . LYS A 1 106 ? -4.464 19.060 6.024 1.00 91.00 106 LYS A O 1
ATOM 867 N N . GLU A 1 107 ? -2.702 20.299 5.390 1.00 91.44 107 GLU A N 1
ATOM 868 C CA . GLU A 1 107 ? -2.602 19.711 4.060 1.00 91.44 107 GLU A CA 1
ATOM 869 C C . GLU A 1 107 ? -1.699 18.478 4.086 1.00 91.44 107 GLU A C 1
ATOM 871 O O . GLU A 1 107 ? -0.597 18.492 4.640 1.00 91.44 107 GLU A O 1
ATOM 876 N N . LEU A 1 108 ? -2.189 17.394 3.487 1.00 92.75 108 LEU A N 1
ATOM 877 C CA . LEU A 1 108 ? -1.385 16.210 3.235 1.00 92.75 108 LEU A CA 1
ATOM 878 C C . LEU A 1 108 ? -0.638 16.364 1.904 1.00 92.75 108 LEU A C 1
ATOM 880 O O . LEU A 1 108 ? -1.209 16.894 0.946 1.00 92.75 108 LEU A O 1
ATOM 884 N N . PRO A 1 109 ? 0.593 15.834 1.812 1.00 91.81 109 PRO A N 1
ATOM 885 C CA . PRO A 1 109 ? 1.235 15.548 0.536 1.00 91.81 109 PRO A CA 1
ATOM 886 C C . PRO A 1 109 ? 0.305 14.773 -0.412 1.00 91.81 109 PRO A C 1
ATOM 888 O O . PRO A 1 109 ? -0.592 14.049 0.031 1.00 91.81 109 PRO A O 1
ATOM 891 N N . TRP A 1 110 ? 0.502 14.949 -1.720 1.00 86.81 110 TRP A N 1
ATOM 892 C CA . TRP A 1 110 ? -0.433 14.480 -2.750 1.00 86.81 110 TRP A CA 1
ATOM 893 C C . TRP A 1 110 ? -0.715 12.970 -2.687 1.00 86.81 110 TRP A C 1
ATOM 895 O O . TRP A 1 110 ? -1.874 12.560 -2.725 1.00 86.81 110 TRP A O 1
ATOM 905 N N . ASP A 1 111 ? 0.325 12.161 -2.505 1.00 86.88 111 ASP A N 1
ATOM 906 C CA . ASP A 1 111 ? 0.254 10.708 -2.326 1.00 86.88 111 ASP A CA 1
ATOM 907 C C . ASP A 1 111 ? -0.671 10.299 -1.161 1.00 86.88 111 ASP A C 1
ATOM 909 O O . ASP A 1 111 ? -1.606 9.510 -1.315 1.00 86.88 111 ASP A O 1
ATOM 913 N N . ARG A 1 112 ? -0.477 10.911 0.009 1.00 94.44 112 ARG A N 1
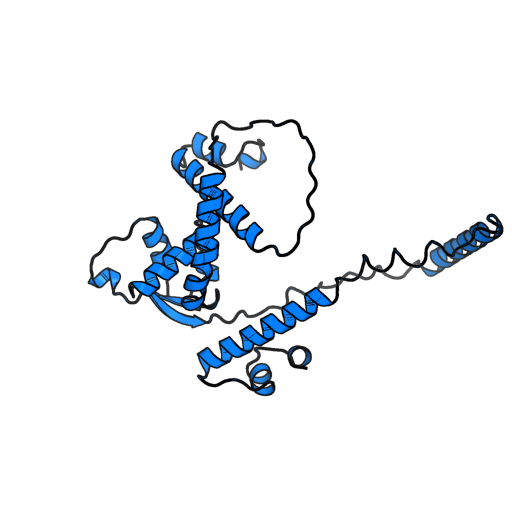ATOM 914 C CA . ARG A 1 112 ? -1.248 10.664 1.233 1.00 94.44 112 ARG A CA 1
ATOM 915 C C . ARG A 1 112 ? -2.677 11.144 1.091 1.00 94.44 112 ARG A C 1
ATOM 917 O O . ARG A 1 112 ? -3.591 10.470 1.562 1.00 94.44 112 ARG A O 1
ATOM 924 N N . LYS A 1 113 ? -2.871 12.292 0.440 1.00 94.00 113 LYS A N 1
ATOM 925 C CA . LYS A 1 113 ? -4.196 12.829 0.140 1.00 94.00 113 LYS A CA 1
ATOM 926 C C . LYS A 1 113 ? -4.982 11.860 -0.744 1.00 94.00 113 LYS A C 1
ATOM 928 O O . LYS A 1 113 ? -6.125 11.560 -0.419 1.00 94.00 113 LYS A O 1
ATOM 933 N N . MET A 1 114 ? -4.353 11.308 -1.780 1.00 92.50 114 MET A N 1
ATOM 934 C CA . MET A 1 114 ? -4.988 10.353 -2.689 1.00 92.50 114 MET A CA 1
ATOM 935 C C . MET A 1 114 ? -5.446 9.079 -1.960 1.00 92.50 114 MET A C 1
ATOM 937 O O . MET A 1 114 ? -6.586 8.651 -2.128 1.00 92.50 114 MET A O 1
ATOM 941 N N . ILE A 1 115 ? -4.610 8.500 -1.085 1.00 95.44 115 ILE A N 1
ATOM 942 C CA . ILE A 1 115 ? -5.027 7.361 -0.242 1.00 95.44 115 ILE A CA 1
ATOM 943 C C . ILE A 1 115 ? -6.141 7.775 0.723 1.00 95.44 115 ILE A C 1
ATOM 945 O O . ILE A 1 115 ? -7.136 7.063 0.848 1.00 95.44 115 ILE A O 1
ATOM 949 N N . TYR A 1 116 ? -5.999 8.914 1.402 1.00 96.38 116 TYR A N 1
ATOM 950 C CA . TYR A 1 116 ? -6.978 9.393 2.377 1.00 96.38 116 TYR A CA 1
ATOM 951 C C . TYR A 1 116 ? -8.374 9.567 1.758 1.00 96.38 116 TYR A C 1
ATOM 953 O O . TYR A 1 116 ? -9.367 9.160 2.359 1.00 96.38 116 TYR A O 1
ATOM 961 N N . GLU A 1 117 ? -8.458 10.084 0.532 1.00 94.38 117 GLU A N 1
ATOM 962 C CA . GLU A 1 117 ? -9.716 10.262 -0.205 1.00 94.38 117 GLU A CA 1
ATOM 963 C C . GLU A 1 117 ? -10.401 8.934 -0.585 1.00 94.38 117 GLU A C 1
ATOM 965 O O . GLU A 1 117 ? -11.625 8.884 -0.732 1.00 94.38 117 GLU A O 1
ATOM 970 N N . LEU A 1 118 ? -9.653 7.828 -0.686 1.00 95.56 118 LEU A N 1
ATOM 971 C CA . LEU A 1 118 ? -10.225 6.494 -0.912 1.00 95.56 118 LEU A CA 1
ATOM 972 C C . LEU A 1 118 ? -10.890 5.907 0.347 1.00 95.56 118 LEU A C 1
ATOM 974 O O . LEU A 1 118 ? -11.713 4.988 0.227 1.00 95.56 118 LEU A O 1
ATOM 978 N N . VAL A 1 119 ? -10.563 6.430 1.537 1.00 96.19 119 VAL A N 1
ATOM 979 C CA . VAL A 1 119 ? -11.042 5.948 2.841 1.00 96.19 119 VAL A CA 1
ATOM 980 C C . VAL A 1 119 ? -12.454 6.467 3.133 1.00 96.19 119 VAL A C 1
ATOM 982 O O . VAL A 1 119 ? -12.664 7.499 3.769 1.00 96.19 119 VAL A O 1
ATOM 985 N N . ASP A 1 120 ? -13.458 5.699 2.715 1.00 92.94 120 ASP A N 1
ATOM 986 C CA . ASP A 1 120 ? -14.875 6.085 2.766 1.00 92.94 120 ASP A CA 1
ATOM 987 C C . ASP A 1 120 ? -15.697 5.383 3.868 1.00 92.94 120 ASP A C 1
ATOM 989 O O . ASP A 1 120 ? -16.900 5.624 4.011 1.00 92.94 120 ASP A O 1
ATOM 993 N N . GLY A 1 121 ? -15.079 4.505 4.664 1.00 93.31 121 GLY A N 1
ATOM 994 C CA . GLY A 1 121 ? -15.781 3.683 5.654 1.00 93.31 121 GLY A CA 1
ATOM 995 C C . GLY A 1 121 ? -16.509 2.469 5.075 1.00 93.31 121 GLY A C 1
ATOM 996 O O . GLY A 1 121 ? -17.273 1.841 5.807 1.00 93.31 121 GLY A O 1
ATOM 997 N N . LYS A 1 122 ? -16.308 2.143 3.792 1.00 93.88 122 LYS A N 1
ATOM 998 C CA . LYS A 1 122 ? -16.915 0.992 3.103 1.00 93.88 122 LYS A CA 1
ATOM 999 C C . LYS A 1 122 ? -15.876 0.109 2.419 1.00 93.88 122 LYS A C 1
ATOM 1001 O O . LYS A 1 122 ? -16.035 -1.113 2.420 1.00 93.88 122 LYS A O 1
ATOM 1006 N N . ARG A 1 123 ? -14.842 0.713 1.827 1.00 93.19 123 ARG A N 1
ATOM 1007 C CA . ARG A 1 123 ? -13.752 -0.009 1.171 1.00 93.19 123 ARG A CA 1
ATOM 1008 C C . ARG A 1 123 ? -12.877 -0.727 2.188 1.00 93.19 123 ARG A C 1
ATOM 1010 O O . ARG A 1 123 ? -12.552 -0.175 3.242 1.00 93.19 123 ARG A O 1
ATOM 1017 N N . SER A 1 124 ? -12.491 -1.956 1.860 1.00 95.69 124 SER A N 1
ATOM 1018 C CA . SER A 1 124 ? -11.432 -2.642 2.600 1.00 95.69 124 SER A CA 1
ATOM 1019 C C . SER A 1 124 ? -10.055 -2.103 2.208 1.00 95.69 124 SER A C 1
ATOM 1021 O O . SER A 1 124 ? -9.890 -1.523 1.136 1.00 95.69 124 SER A O 1
ATOM 1023 N N . VAL A 1 125 ? -9.039 -2.341 3.037 1.00 95.44 125 VAL A N 1
ATOM 1024 C CA . VAL A 1 125 ? -7.635 -2.040 2.706 1.00 95.44 125 VAL A CA 1
ATOM 1025 C C . VAL A 1 125 ? -7.227 -2.663 1.365 1.00 95.44 125 VAL A C 1
ATOM 1027 O O . VAL A 1 125 ? -6.564 -2.008 0.570 1.00 95.44 125 VAL A O 1
ATOM 1030 N N . HIS A 1 126 ? -7.671 -3.886 1.072 1.00 93.88 126 HIS A N 1
ATOM 1031 C CA . HIS A 1 126 ? -7.438 -4.557 -0.206 1.00 93.88 126 HIS A CA 1
ATOM 1032 C C . HIS A 1 126 ? -8.007 -3.759 -1.386 1.00 93.88 126 HIS A C 1
ATOM 1034 O O . HIS A 1 126 ? -7.340 -3.575 -2.398 1.00 93.88 126 HIS A O 1
ATOM 1040 N N . GLU A 1 127 ? -9.227 -3.240 -1.248 1.00 93.94 127 GLU A N 1
ATOM 1041 C CA . GLU A 1 127 ? -9.835 -2.402 -2.279 1.00 93.94 127 GLU A CA 1
ATOM 1042 C C . GLU A 1 127 ? -9.124 -1.057 -2.404 1.00 93.94 127 GLU A C 1
ATOM 1044 O O . GLU A 1 127 ? -8.984 -0.557 -3.514 1.00 93.94 127 GLU A O 1
ATOM 1049 N N . ILE A 1 128 ? -8.650 -0.475 -1.301 1.00 95.31 128 ILE A N 1
ATOM 1050 C CA . ILE A 1 128 ? -7.860 0.761 -1.342 1.00 95.31 128 ILE A CA 1
ATOM 1051 C C . ILE A 1 128 ? -6.559 0.524 -2.119 1.00 95.31 128 ILE A C 1
ATOM 1053 O O . ILE A 1 128 ? -6.279 1.292 -3.032 1.00 95.31 128 ILE A O 1
ATOM 1057 N N . ILE A 1 129 ? -5.829 -0.563 -1.841 1.00 91.81 129 ILE A N 1
ATOM 1058 C CA . ILE A 1 129 ? -4.607 -0.950 -2.574 1.00 91.81 129 ILE A CA 1
ATOM 1059 C C . ILE A 1 129 ? -4.880 -1.071 -4.077 1.00 91.81 129 ILE A C 1
ATOM 1061 O O . ILE A 1 129 ? -4.168 -0.488 -4.887 1.00 91.81 129 ILE A O 1
ATOM 1065 N N . ASN A 1 130 ? -5.946 -1.772 -4.464 1.00 89.56 130 ASN A N 1
ATOM 1066 C CA . ASN A 1 130 ? -6.254 -1.981 -5.880 1.00 89.56 130 ASN A CA 1
ATOM 1067 C C . ASN A 1 130 ? -6.674 -0.690 -6.610 1.00 89.56 130 ASN A C 1
ATOM 1069 O O . ASN A 1 130 ? -6.591 -0.633 -7.834 1.00 89.56 130 ASN A O 1
ATOM 1073 N N . ASN A 1 131 ? -7.146 0.330 -5.884 1.00 89.38 131 ASN A N 1
ATOM 1074 C CA . ASN A 1 131 ? -7.588 1.603 -6.460 1.00 89.38 131 ASN A CA 1
ATOM 1075 C C . ASN A 1 131 ? -6.550 2.729 -6.336 1.00 89.38 131 ASN A C 1
ATOM 1077 O O . ASN A 1 131 ? -6.746 3.787 -6.929 1.00 89.38 131 ASN A O 1
ATOM 1081 N N . SER A 1 132 ? -5.478 2.541 -5.562 1.00 85.19 132 SER A N 1
ATOM 1082 C CA . SER A 1 132 ? -4.530 3.609 -5.246 1.00 85.19 132 SER A CA 1
ATOM 1083 C C . SER A 1 132 ? -3.491 3.864 -6.334 1.00 85.19 132 SER A C 1
ATOM 1085 O O . SER A 1 132 ? -2.952 4.961 -6.396 1.00 85.19 132 SER A O 1
ATOM 1087 N N . LEU A 1 133 ? -3.212 2.873 -7.189 1.00 81.94 133 LEU A N 1
ATOM 1088 C CA . LEU A 1 133 ? -2.155 2.892 -8.216 1.00 81.94 133 LEU A CA 1
ATOM 1089 C C . LEU A 1 133 ? -0.719 3.064 -7.680 1.00 81.94 133 LEU A C 1
ATOM 1091 O O . LEU A 1 133 ? 0.214 3.074 -8.475 1.00 81.94 133 LEU A O 1
ATOM 1095 N N . PHE A 1 134 ? -0.522 3.153 -6.360 1.00 81.50 134 PHE A N 1
ATOM 1096 C CA . PHE A 1 134 ? 0.802 3.301 -5.742 1.00 81.50 134 PHE A CA 1
ATOM 1097 C C . PHE A 1 134 ? 1.455 1.979 -5.346 1.00 81.50 134 PHE A C 1
ATOM 1099 O O . PHE A 1 134 ? 2.581 1.971 -4.853 1.00 81.50 134 PHE A O 1
ATOM 1106 N N . GLY A 1 135 ? 0.732 0.873 -5.506 1.00 83.06 135 GLY A N 1
ATOM 1107 C CA . GLY A 1 135 ? 1.216 -0.424 -5.080 1.00 83.06 135 GLY A CA 1
ATOM 1108 C C . GLY A 1 135 ? 0.899 -0.772 -3.624 1.00 83.06 135 GLY A C 1
ATOM 1109 O O . GLY A 1 135 ? 0.497 0.074 -2.820 1.00 83.06 135 GLY A O 1
ATOM 1110 N N . GLN A 1 136 ? 1.038 -2.047 -3.274 1.00 87.62 136 GLN A N 1
ATOM 1111 C CA . GLN A 1 136 ? 0.655 -2.614 -1.989 1.00 87.62 136 GLN A CA 1
ATOM 1112 C C . GLN A 1 136 ? 1.464 -2.040 -0.831 1.00 87.62 136 GLN A C 1
ATOM 1114 O O . GLN A 1 136 ? 0.861 -1.557 0.129 1.00 87.62 136 GLN A O 1
ATOM 1119 N N . PHE A 1 137 ? 2.796 -2.129 -0.878 1.00 88.00 137 PHE A N 1
ATOM 1120 C CA . PHE A 1 137 ? 3.617 -1.747 0.274 1.00 88.00 137 PHE A CA 1
ATOM 1121 C C . PHE A 1 137 ? 3.448 -0.262 0.592 1.00 88.00 137 PHE A C 1
ATOM 1123 O O . PHE A 1 137 ? 3.083 0.086 1.712 1.00 88.00 137 PHE A O 1
ATOM 1130 N N . PHE A 1 138 ? 3.616 0.599 -0.411 1.00 88.31 138 PHE A N 1
ATOM 1131 C CA . PHE A 1 138 ? 3.518 2.046 -0.240 1.00 88.31 138 PHE A CA 1
ATOM 1132 C C . PHE A 1 138 ? 2.125 2.478 0.241 1.00 88.31 138 PHE A C 1
ATOM 1134 O O . PHE A 1 138 ? 1.985 3.305 1.142 1.00 88.31 138 PHE A O 1
ATOM 1141 N N . THR A 1 139 ? 1.066 1.852 -0.285 1.00 92.88 139 THR A N 1
ATOM 1142 C CA . THR A 1 139 ? -0.297 2.103 0.205 1.00 92.88 139 THR A CA 1
ATOM 1143 C C . THR A 1 139 ? -0.446 1.707 1.675 1.00 92.88 139 THR A C 1
ATOM 1145 O O . THR A 1 139 ? -1.051 2.445 2.452 1.00 92.88 139 THR A O 1
ATOM 1148 N N . LEU A 1 140 ? 0.094 0.555 2.082 1.00 94.06 140 LEU A N 1
ATOM 1149 C CA . LEU A 1 140 ? 0.040 0.100 3.472 1.00 94.06 140 LEU A CA 1
ATOM 1150 C C . LEU A 1 140 ? 0.873 0.984 4.414 1.00 94.06 140 LEU A C 1
ATOM 1152 O O . LEU A 1 140 ? 0.425 1.243 5.531 1.00 94.06 140 LEU A O 1
ATOM 1156 N N . GLU A 1 141 ? 2.031 1.469 3.966 1.00 92.94 141 GLU A N 1
ATOM 1157 C CA . GLU A 1 141 ? 2.882 2.424 4.687 1.00 92.94 141 GLU A CA 1
ATOM 1158 C C . GLU A 1 141 ? 2.102 3.718 4.971 1.00 92.94 141 GLU A C 1
ATOM 1160 O O . GLU A 1 141 ? 1.935 4.096 6.134 1.00 92.94 141 GLU A O 1
ATOM 1165 N N . ILE A 1 142 ? 1.485 4.318 3.944 1.00 95.44 142 ILE A N 1
ATOM 1166 C CA . ILE A 1 142 ? 0.640 5.513 4.100 1.00 95.44 142 ILE A CA 1
ATOM 1167 C C . ILE A 1 142 ? -0.548 5.247 5.030 1.00 95.44 142 ILE A C 1
ATOM 1169 O O . ILE A 1 142 ? -0.831 6.051 5.920 1.00 95.44 142 ILE A O 1
ATOM 1173 N N . ILE A 1 143 ? -1.265 4.133 4.855 1.00 97.19 143 ILE A N 1
ATOM 1174 C CA . ILE A 1 143 ? -2.397 3.790 5.729 1.00 97.19 143 ILE A CA 1
ATOM 1175 C C . ILE A 1 143 ? -1.929 3.661 7.184 1.00 97.19 143 ILE A C 1
ATOM 1177 O O . ILE A 1 143 ? -2.606 4.144 8.093 1.00 97.19 143 ILE A O 1
ATOM 1181 N N . SER A 1 144 ? -0.773 3.037 7.412 1.00 96.75 144 SER A N 1
ATOM 1182 C CA . SER A 1 144 ? -0.161 2.902 8.732 1.00 96.75 144 SER A CA 1
ATOM 1183 C C . SER A 1 144 ? 0.155 4.270 9.352 1.00 96.75 144 SER A C 1
ATOM 1185 O O . SER A 1 144 ? -0.225 4.499 10.501 1.00 96.75 144 SER A O 1
ATOM 1187 N N . GLU A 1 145 ? 0.754 5.204 8.603 1.00 96.12 145 GLU A N 1
ATOM 1188 C CA . GLU A 1 145 ? 0.992 6.580 9.073 1.00 96.12 145 GLU A CA 1
ATOM 1189 C C . GLU A 1 145 ? -0.318 7.306 9.431 1.00 96.12 145 GLU A C 1
ATOM 1191 O O . GLU A 1 145 ? -0.412 7.995 10.450 1.00 96.12 145 GLU A O 1
ATOM 1196 N N . LEU A 1 146 ? -1.347 7.178 8.586 1.00 96.75 146 LEU A N 1
ATOM 1197 C CA . LEU A 1 146 ? -2.645 7.825 8.798 1.00 96.75 146 LEU A CA 1
ATOM 1198 C C . LEU A 1 146 ? -3.371 7.263 10.032 1.00 96.75 146 LEU A C 1
ATOM 1200 O O . LEU A 1 146 ? -4.060 8.013 10.731 1.00 96.75 146 LEU A O 1
ATOM 1204 N N . LEU A 1 147 ? -3.214 5.962 10.306 1.00 96.50 147 LEU A N 1
ATOM 1205 C CA . LEU A 1 147 ? -3.711 5.309 11.520 1.00 96.50 147 LEU A CA 1
ATOM 1206 C C . LEU A 1 147 ? -2.983 5.821 12.767 1.00 96.50 147 LEU A C 1
ATOM 1208 O O . LEU A 1 147 ? -3.638 6.149 13.753 1.00 96.50 147 LEU A O 1
ATOM 1212 N N . GLU A 1 148 ? -1.652 5.932 12.725 1.00 95.56 148 GLU A N 1
ATOM 1213 C CA . GLU A 1 148 ? -0.854 6.461 13.842 1.00 95.56 148 GLU A CA 1
ATOM 1214 C C . GLU A 1 148 ? -1.213 7.904 14.187 1.00 95.56 148 GLU A C 1
ATOM 1216 O O . GLU A 1 148 ? -1.335 8.251 15.361 1.00 95.56 148 GLU A O 1
ATOM 1221 N N . LYS A 1 149 ? -1.428 8.738 13.166 1.00 95.31 149 LYS A N 1
ATOM 1222 C CA . LYS A 1 149 ? -1.852 10.135 13.337 1.00 95.31 149 LYS A CA 1
ATOM 1223 C C . LYS A 1 149 ? -3.312 10.271 13.780 1.00 95.31 149 LYS A C 1
ATOM 1225 O O . LYS A 1 149 ? -3.746 11.371 14.102 1.00 95.31 149 LYS A O 1
ATOM 1230 N N . GLY A 1 150 ? -4.087 9.184 13.786 1.00 95.38 150 GLY A N 1
ATOM 1231 C CA . GLY A 1 150 ? -5.502 9.192 14.160 1.00 95.38 150 GLY A CA 1
ATOM 1232 C C . GLY A 1 150 ? -6.430 9.831 13.121 1.00 95.38 150 GLY A C 1
ATOM 1233 O O . GLY A 1 150 ? -7.593 10.106 13.424 1.00 95.38 150 GLY A O 1
ATOM 1234 N N . TYR A 1 151 ? -5.958 10.060 11.892 1.00 96.88 151 TYR A N 1
ATOM 1235 C CA . TYR A 1 151 ? -6.763 10.629 10.802 1.00 96.88 151 TYR A CA 1
ATOM 1236 C C . TYR A 1 151 ? -7.767 9.625 10.238 1.00 96.88 151 TYR A C 1
ATOM 1238 O O . TYR A 1 151 ? -8.851 10.002 9.790 1.00 96.88 151 TYR A O 1
ATOM 1246 N N . ILE A 1 152 ? -7.445 8.337 10.322 1.00 97.38 152 ILE A N 1
ATOM 1247 C CA . ILE A 1 152 ? -8.340 7.238 9.964 1.00 97.38 152 ILE A CA 1
ATOM 1248 C C . ILE A 1 152 ? -8.395 6.220 11.103 1.00 97.38 152 ILE A C 1
ATOM 1250 O O . ILE A 1 152 ? -7.514 6.178 11.960 1.00 97.38 152 ILE A O 1
ATOM 1254 N N . LYS A 1 153 ? -9.443 5.397 11.129 1.00 96.38 153 LYS A N 1
ATOM 1255 C CA . LYS A 1 153 ? -9.606 4.326 12.119 1.00 96.38 153 LYS A CA 1
ATOM 1256 C C . LYS A 1 153 ? -10.267 3.081 11.525 1.00 96.38 153 LYS A C 1
ATOM 1258 O O . LYS A 1 153 ? -11.075 3.216 10.599 1.00 96.38 153 LYS A O 1
ATOM 1263 N N . PRO A 1 154 ? -9.990 1.885 12.074 1.00 95.19 154 PRO A N 1
ATOM 1264 C CA . PRO A 1 154 ? -10.741 0.681 11.743 1.00 95.19 154 PRO A CA 1
ATOM 1265 C C . PRO A 1 154 ? -12.199 0.809 12.190 1.00 95.19 154 PRO A C 1
ATOM 1267 O O . PRO A 1 154 ? -12.484 1.277 13.294 1.00 95.19 154 PRO A O 1
ATOM 1270 N N . VAL A 1 155 ? -13.126 0.382 11.335 1.00 94.12 155 VAL A N 1
ATOM 1271 C CA . VAL A 1 155 ? -14.571 0.366 11.635 1.00 94.12 155 VAL A CA 1
ATOM 1272 C C . VAL A 1 155 ? -15.229 -0.997 11.426 1.00 94.12 155 VAL A C 1
ATOM 1274 O O . VAL A 1 155 ? -16.401 -1.159 11.751 1.00 94.12 155 VAL A O 1
ATOM 1277 N N . GLY A 1 156 ? -14.494 -1.981 10.910 1.00 90.12 156 GLY A N 1
ATOM 1278 C CA . GLY A 1 156 ? -14.983 -3.342 10.724 1.00 90.12 156 GLY A CA 1
ATOM 1279 C C . GLY A 1 156 ? -14.062 -4.167 9.836 1.00 90.12 156 GLY A C 1
ATOM 1280 O O . GLY A 1 156 ? -12.995 -3.707 9.429 1.00 90.12 156 GLY A O 1
ATOM 1281 N N . ILE A 1 157 ? -14.491 -5.384 9.522 1.00 89.81 157 ILE A N 1
ATOM 1282 C CA . ILE A 1 157 ? -13.825 -6.275 8.571 1.00 89.81 157 ILE A CA 1
ATOM 1283 C C . ILE A 1 157 ? -14.839 -6.615 7.482 1.00 89.81 157 ILE A C 1
ATOM 1285 O O . ILE A 1 157 ? -15.960 -7.040 7.770 1.00 89.81 157 ILE A O 1
ATOM 1289 N N . LYS A 1 158 ? -14.459 -6.409 6.222 1.00 87.25 158 LYS A N 1
ATOM 1290 C CA . LYS A 1 158 ? -15.265 -6.793 5.070 1.00 87.25 158 LYS A CA 1
ATOM 1291 C C . LYS A 1 158 ? -15.202 -8.309 4.938 1.00 87.25 158 LYS A C 1
ATOM 1293 O O . LYS A 1 158 ? -14.154 -8.856 4.613 1.00 87.25 158 LYS A O 1
ATOM 1298 N N . ARG A 1 159 ? -16.313 -8.996 5.206 1.00 75.69 159 ARG A N 1
ATOM 1299 C CA . ARG A 1 159 ? -16.407 -10.433 4.928 1.00 75.69 159 ARG A CA 1
ATOM 1300 C C . ARG A 1 159 ? -16.321 -10.619 3.419 1.00 75.69 159 ARG A C 1
ATOM 1302 O O . ARG A 1 159 ? -17.168 -10.100 2.690 1.00 75.69 159 ARG A O 1
ATOM 1309 N N . GLU A 1 160 ? -15.314 -11.344 2.949 1.00 58.47 160 GLU A N 1
ATOM 1310 C CA . GLU A 1 160 ? -15.395 -11.899 1.608 1.00 58.47 160 GLU A CA 1
ATOM 1311 C C . GLU A 1 160 ? -16.557 -12.887 1.598 1.00 58.47 160 GLU A C 1
ATOM 1313 O O . GLU A 1 160 ? -16.555 -13.894 2.307 1.00 58.47 160 GLU A O 1
ATOM 1318 N N . ILE A 1 161 ? -17.564 -12.607 0.775 1.00 45.12 161 ILE A N 1
ATOM 1319 C CA . ILE A 1 161 ? -18.365 -13.693 0.233 1.00 45.12 161 ILE A CA 1
ATOM 1320 C C . ILE A 1 161 ? -17.393 -14.406 -0.695 1.00 45.12 161 ILE A C 1
ATOM 1322 O O . ILE A 1 161 ? -17.199 -13.981 -1.833 1.00 45.12 161 ILE A O 1
ATOM 1326 N N . PHE A 1 162 ? -16.731 -15.442 -0.184 1.00 43.78 162 PHE A N 1
ATOM 1327 C CA . PHE A 1 162 ? -16.063 -16.414 -1.027 1.00 43.78 162 PHE A CA 1
ATOM 1328 C C . PHE A 1 162 ? -17.177 -17.059 -1.848 1.00 43.78 162 PHE A C 1
ATOM 1330 O O . PHE A 1 162 ? -17.776 -18.058 -1.453 1.00 43.78 162 PHE A O 1
ATOM 1337 N N . LEU A 1 163 ? -17.523 -16.445 -2.982 1.00 37.91 163 LEU A N 1
ATOM 1338 C CA . LEU A 1 163 ? -18.039 -17.231 -4.080 1.00 37.91 163 LEU A CA 1
ATOM 1339 C C . LEU A 1 163 ? -16.930 -18.254 -4.291 1.00 37.91 163 LEU A C 1
ATOM 1341 O O . LEU A 1 163 ? -15.805 -17.820 -4.560 1.00 37.91 163 LEU A O 1
ATOM 1345 N N . PRO A 1 164 ? -17.175 -19.560 -4.078 1.00 34.69 164 PRO A N 1
ATOM 1346 C CA . PRO A 1 164 ? -16.188 -20.546 -4.460 1.00 34.69 164 PRO A CA 1
ATOM 1347 C C . PRO A 1 164 ? -15.769 -20.170 -5.870 1.00 34.69 164 PRO A C 1
ATOM 1349 O O . PRO A 1 164 ? -16.636 -20.084 -6.746 1.00 34.69 164 PRO A O 1
ATOM 1352 N N . SER A 1 165 ? -14.480 -19.831 -6.051 1.00 37.34 165 SER A N 1
ATOM 1353 C CA . SER A 1 165 ? -13.888 -19.704 -7.385 1.00 37.34 165 SER A CA 1
ATOM 1354 C C . SER A 1 165 ? -14.471 -20.870 -8.153 1.00 37.34 165 SER A C 1
ATOM 1356 O O . SER A 1 165 ? -14.319 -21.972 -7.615 1.00 37.34 165 SER A O 1
ATOM 1358 N N . PRO A 1 166 ? -15.260 -20.639 -9.228 1.00 41.00 166 PRO A N 1
ATOM 1359 C CA . PRO A 1 166 ? -16.145 -21.644 -9.789 1.00 41.00 166 PRO A CA 1
ATOM 1360 C C . PRO A 1 166 ? -15.296 -22.875 -9.963 1.00 41.00 166 PRO A C 1
ATOM 1362 O O . PRO A 1 166 ? -14.383 -22.881 -10.788 1.00 41.00 166 PRO A O 1
ATOM 1365 N N . SER A 1 167 ? -15.502 -23.824 -9.057 1.00 48.88 167 SER A N 1
ATOM 1366 C CA . SER A 1 167 ? -14.574 -24.901 -8.800 1.00 48.88 167 SER A CA 1
ATOM 1367 C C . SER A 1 167 ? -14.622 -25.705 -10.061 1.00 48.88 167 SER A C 1
ATOM 1369 O O . SER A 1 167 ? -15.601 -26.413 -10.249 1.00 48.88 167 SER A O 1
ATOM 1371 N N . VAL A 1 168 ? -13.655 -25.453 -10.951 1.00 45.28 168 VAL A N 1
ATOM 1372 C CA . VAL A 1 168 ? -13.509 -26.043 -12.278 1.00 45.28 168 VAL A CA 1
ATOM 1373 C C . VAL A 1 168 ? -14.877 -26.496 -12.776 1.00 45.28 168 VAL A C 1
ATOM 1375 O O . VAL A 1 168 ? -15.191 -27.683 -12.700 1.00 45.28 168 VAL A O 1
ATOM 1378 N N . LEU A 1 169 ? -15.750 -25.537 -13.125 1.00 42.12 169 LEU A N 1
ATOM 1379 C CA . LEU A 1 169 ? -17.082 -25.831 -13.658 1.00 42.12 169 LEU A CA 1
ATOM 1380 C C . LEU A 1 169 ? -16.889 -26.738 -14.875 1.00 42.12 169 LEU A C 1
ATOM 1382 O O . LEU A 1 169 ? -16.604 -26.272 -15.971 1.00 42.12 169 LEU A O 1
ATOM 1386 N N . GLY A 1 170 ? -16.976 -28.041 -14.617 1.00 44.50 170 GLY A N 1
ATOM 1387 C CA . GLY A 1 170 ? -16.726 -29.131 -15.536 1.00 44.50 170 GLY A CA 1
ATOM 1388 C C . GLY A 1 170 ? -15.459 -28.972 -16.372 1.00 44.50 170 GLY A C 1
ATOM 1389 O O . GLY A 1 170 ? -15.528 -28.502 -17.508 1.00 44.50 170 GLY A O 1
ATOM 1390 N N . GLU A 1 171 ? -14.358 -29.603 -15.951 1.00 42.25 171 GLU A N 1
ATOM 1391 C CA . GLU A 1 171 ? -13.653 -30.409 -16.949 1.00 42.25 171 GLU A CA 1
ATOM 1392 C C . GLU A 1 171 ? -14.726 -31.311 -17.568 1.00 42.25 171 GLU A C 1
ATOM 1394 O O . GLU A 1 171 ? -15.213 -32.259 -16.941 1.00 42.25 171 GLU A O 1
ATOM 1399 N N . LYS A 1 172 ? -15.183 -30.964 -18.776 1.00 43.22 172 LYS A N 1
ATOM 1400 C CA . LYS A 1 172 ? -15.968 -31.873 -19.599 1.00 43.22 172 LYS A CA 1
ATOM 1401 C C . LYS A 1 172 ? -15.081 -33.093 -19.774 1.00 43.22 172 LYS A C 1
ATOM 1403 O O . LYS A 1 172 ? -14.218 -33.104 -20.649 1.00 43.22 172 LYS A O 1
ATOM 1408 N N . ARG A 1 173 ? -15.286 -34.116 -18.937 1.00 41.06 173 ARG A N 1
ATOM 1409 C CA . ARG A 1 173 ? -14.741 -35.451 -19.169 1.00 41.06 173 ARG A CA 1
ATOM 1410 C C . ARG A 1 173 ? -15.043 -35.756 -20.636 1.00 41.06 173 ARG A C 1
ATOM 1412 O O . ARG A 1 173 ? -16.223 -35.695 -21.001 1.00 41.06 173 ARG A O 1
ATOM 1419 N N . PRO A 1 174 ? -14.037 -35.998 -21.493 1.00 41.47 174 PRO A N 1
ATOM 1420 C CA . PRO A 1 174 ? -14.306 -36.255 -22.894 1.00 41.47 174 PRO A CA 1
ATOM 1421 C C . PRO A 1 174 ? -15.296 -37.418 -22.969 1.00 41.47 174 PRO A C 1
ATOM 1423 O O . PRO A 1 174 ? -15.108 -38.465 -22.343 1.00 41.47 174 PRO A O 1
ATOM 1426 N N . ARG A 1 175 ? -16.410 -37.171 -23.661 1.00 48.09 175 ARG A N 1
ATOM 1427 C CA . ARG A 1 175 ? -17.518 -38.106 -23.848 1.00 48.09 175 ARG A CA 1
ATOM 1428 C C . ARG A 1 175 ? -16.940 -39.448 -24.309 1.00 48.09 175 ARG A C 1
ATOM 1430 O O . ARG A 1 175 ? -16.335 -39.532 -25.372 1.00 48.09 175 ARG A O 1
ATOM 1437 N N . ARG A 1 176 ? -17.085 -40.480 -23.468 1.00 51.16 176 ARG A N 1
ATOM 1438 C CA . ARG A 1 176 ? -16.512 -41.837 -23.603 1.00 51.16 176 ARG A CA 1
ATOM 1439 C C . ARG A 1 176 ? -17.131 -42.664 -24.747 1.00 51.16 176 ARG A C 1
ATOM 1441 O O . ARG A 1 176 ? -17.311 -43.869 -24.617 1.00 51.16 176 ARG A O 1
ATOM 1448 N N . GLU A 1 177 ? -17.445 -42.062 -25.884 1.00 52.16 177 GLU A N 1
ATOM 1449 C CA . GLU A 1 177 ? -17.914 -42.777 -27.075 1.00 52.16 177 GLU A CA 1
ATOM 1450 C C . GLU A 1 177 ? -16.719 -42.975 -28.020 1.00 52.16 177 GLU A C 1
ATOM 1452 O O . GLU A 1 177 ? -16.505 -42.211 -28.950 1.00 52.16 177 GLU A O 1
ATOM 1457 N N . GLY A 1 178 ? -15.868 -43.970 -27.740 1.00 57.72 178 GLY A N 1
ATOM 1458 C CA . GLY A 1 178 ? -14.783 -44.349 -28.666 1.00 57.72 178 GLY A CA 1
ATOM 1459 C C . GLY A 1 178 ? -13.586 -45.076 -28.051 1.00 57.72 178 GLY A C 1
ATOM 1460 O O . GLY A 1 178 ? -12.871 -45.794 -28.750 1.00 57.72 178 GLY A O 1
ATOM 1461 N N . TRP A 1 179 ? -13.394 -44.975 -26.733 1.00 51.25 179 TRP A N 1
ATOM 1462 C CA . TRP A 1 179 ? -12.218 -45.534 -26.050 1.00 51.25 179 TRP A CA 1
ATOM 1463 C C . TRP A 1 179 ? -12.170 -47.067 -26.041 1.00 51.25 179 TRP A C 1
ATOM 1465 O O . TRP A 1 179 ? -11.083 -47.629 -25.986 1.00 51.25 179 TRP A O 1
ATOM 1475 N N . GLY A 1 180 ? -13.309 -47.756 -26.168 1.00 59.28 180 GLY A N 1
ATOM 1476 C CA . GLY A 1 180 ? -13.332 -49.223 -26.224 1.00 59.28 180 GLY A CA 1
ATOM 1477 C C . GLY A 1 180 ? -12.555 -49.788 -27.417 1.00 59.28 180 GLY A C 1
ATOM 1478 O O . GLY A 1 180 ? -11.851 -50.778 -27.277 1.00 59.28 180 GLY A O 1
ATOM 1479 N N . ARG A 1 181 ? -12.606 -49.124 -28.580 1.00 58.81 181 ARG A N 1
ATOM 1480 C CA . ARG A 1 181 ? -11.890 -49.570 -29.788 1.00 58.81 181 ARG A CA 1
ATOM 1481 C C . ARG A 1 181 ? -10.412 -49.176 -29.755 1.00 58.81 181 ARG A C 1
ATOM 1483 O O . ARG A 1 181 ? -9.561 -49.987 -30.103 1.00 58.81 181 ARG A O 1
ATOM 1490 N N . ALA A 1 182 ? -10.105 -47.971 -29.272 1.00 60.28 182 ALA A N 1
ATOM 1491 C CA . ALA A 1 182 ? -8.729 -47.486 -29.158 1.00 60.28 182 ALA A CA 1
ATOM 1492 C C . ALA A 1 182 ? -7.919 -48.241 -28.086 1.00 60.28 182 ALA A C 1
ATOM 1494 O O . ALA A 1 182 ? -6.747 -48.532 -28.305 1.00 60.28 182 ALA A O 1
ATOM 1495 N N . ALA A 1 183 ? -8.540 -48.622 -26.963 1.00 63.38 183 ALA A N 1
ATOM 1496 C CA . ALA A 1 183 ? -7.884 -49.390 -25.903 1.00 63.38 183 ALA A CA 1
ATOM 1497 C C . ALA A 1 183 ? -7.545 -50.827 -26.337 1.00 63.38 183 ALA A C 1
ATOM 1499 O O . ALA A 1 183 ? -6.487 -51.338 -25.978 1.00 63.38 183 ALA A O 1
ATOM 1500 N N . ILE A 1 184 ? -8.403 -51.460 -27.148 1.00 69.06 184 ILE A N 1
ATOM 1501 C CA . ILE A 1 184 ? -8.146 -52.802 -27.694 1.00 69.06 184 ILE A CA 1
ATOM 1502 C C . ILE A 1 184 ? -6.971 -52.763 -28.681 1.00 69.06 184 ILE A C 1
ATOM 1504 O O . ILE A 1 184 ? -6.064 -53.586 -28.583 1.00 69.06 184 ILE A O 1
ATOM 1508 N N . ILE A 1 185 ? -6.946 -51.775 -29.584 1.00 71.44 185 ILE A N 1
ATOM 1509 C CA . ILE A 1 185 ? -5.849 -51.603 -30.550 1.00 71.44 185 ILE A CA 1
ATOM 1510 C C . ILE A 1 185 ? -4.538 -51.272 -29.821 1.00 71.44 185 ILE A C 1
ATOM 1512 O O . ILE A 1 185 ? -3.515 -51.901 -30.079 1.00 71.44 185 ILE A O 1
ATOM 1516 N N . GLY A 1 186 ? -4.575 -50.350 -28.853 1.00 72.00 186 GLY A N 1
ATOM 1517 C CA . GLY A 1 186 ? -3.411 -49.986 -28.042 1.00 72.00 186 GLY A CA 1
ATOM 1518 C C . GLY A 1 186 ? -2.861 -51.153 -27.217 1.00 72.00 186 GLY A C 1
ATOM 1519 O O . GLY A 1 186 ? -1.648 -51.336 -27.156 1.00 72.00 186 GLY A O 1
ATOM 1520 N N . GLY A 1 187 ? -3.737 -51.987 -26.646 1.00 75.06 187 GLY A N 1
ATOM 1521 C CA . GLY A 1 187 ? -3.346 -53.199 -25.924 1.00 75.06 187 GLY A CA 1
ATOM 1522 C C . GLY A 1 187 ? -2.666 -54.229 -26.827 1.00 75.06 187 GLY A C 1
ATOM 1523 O O . GLY A 1 187 ? -1.631 -54.779 -26.459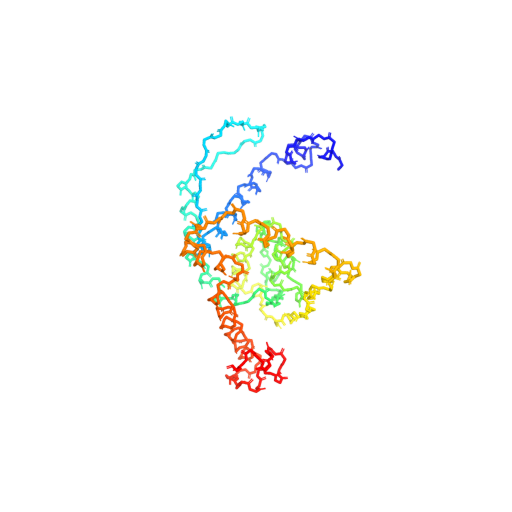 1.00 75.06 187 GLY A O 1
ATOM 1524 N N . PHE A 1 188 ? -3.188 -54.440 -28.039 1.00 78.62 188 PHE A N 1
ATOM 1525 C CA . PHE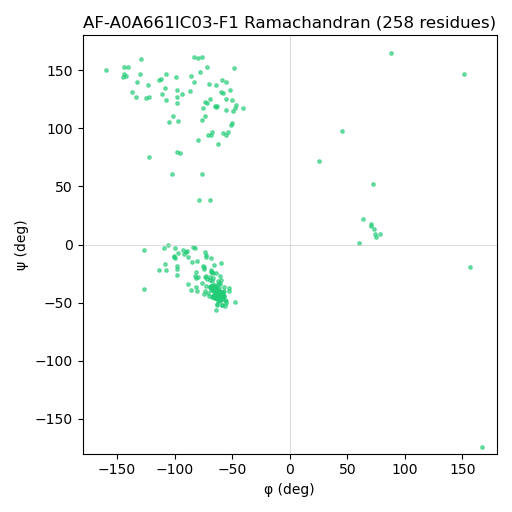 A 1 188 ? -2.588 -55.359 -29.009 1.00 78.62 188 PHE A CA 1
ATOM 1526 C C . PHE A 1 188 ? -1.214 -54.865 -29.495 1.00 78.62 188 PHE A C 1
ATOM 1528 O O . PHE A 1 188 ? -0.275 -55.653 -29.587 1.00 78.62 188 PHE A O 1
ATOM 1535 N N . CYS A 1 189 ? -1.057 -53.555 -29.719 1.00 77.50 189 CYS A N 1
ATOM 1536 C CA . CYS A 1 189 ? 0.232 -52.942 -30.051 1.00 77.50 189 CYS A CA 1
ATOM 1537 C C . CYS A 1 189 ? 1.253 -53.061 -28.911 1.00 77.50 189 CYS A C 1
ATOM 1539 O O . CYS A 1 189 ? 2.416 -53.347 -29.177 1.00 77.50 189 CYS A O 1
ATOM 1541 N N . LEU A 1 190 ? 0.833 -52.894 -27.652 1.00 72.19 190 LEU A N 1
ATOM 1542 C CA . LEU A 1 190 ? 1.693 -53.080 -26.478 1.00 72.19 190 LEU A CA 1
ATOM 1543 C C . LEU A 1 190 ? 2.153 -54.534 -26.339 1.00 72.19 190 LEU A C 1
ATOM 1545 O O . LEU A 1 190 ? 3.330 -54.785 -26.102 1.00 72.19 190 LEU A O 1
ATOM 1549 N N . ILE A 1 191 ? 1.248 -55.493 -26.541 1.00 76.44 191 ILE A N 1
ATOM 1550 C CA . ILE A 1 191 ? 1.571 -56.924 -26.490 1.00 76.44 191 ILE A CA 1
ATOM 1551 C C . ILE A 1 191 ? 2.537 -57.299 -27.619 1.00 76.44 191 ILE A C 1
ATOM 1553 O O . ILE A 1 191 ? 3.533 -57.963 -27.352 1.00 76.44 191 ILE A O 1
ATOM 1557 N N . LEU A 1 192 ? 2.307 -56.827 -28.851 1.00 75.06 192 LEU A N 1
ATOM 1558 C CA . LEU A 1 192 ? 3.227 -57.039 -29.976 1.00 75.06 192 LEU A CA 1
ATOM 1559 C C . LEU A 1 192 ? 4.586 -56.366 -29.752 1.00 75.06 192 LEU A C 1
ATOM 1561 O O . LEU A 1 192 ? 5.614 -56.946 -30.093 1.00 75.06 192 LEU A O 1
ATOM 1565 N N . PHE A 1 193 ? 4.606 -55.182 -29.137 1.00 71.44 193 PHE A N 1
ATOM 1566 C CA . PHE A 1 193 ? 5.839 -54.500 -28.758 1.00 71.44 193 PHE A CA 1
ATOM 1567 C C . PHE A 1 193 ? 6.634 -55.327 -27.737 1.00 71.44 193 PHE A C 1
ATOM 1569 O O . PHE A 1 193 ? 7.818 -55.566 -27.945 1.00 71.44 193 PHE A O 1
ATOM 1576 N N . PHE A 1 194 ? 5.985 -55.865 -26.699 1.00 64.31 194 PHE A N 1
ATOM 1577 C CA . PHE A 1 194 ? 6.639 -56.720 -25.700 1.00 64.31 194 PHE A CA 1
ATOM 1578 C C . PHE A 1 194 ? 7.020 -58.117 -26.223 1.00 64.31 194 PHE A C 1
ATOM 1580 O O . PHE A 1 194 ? 8.019 -58.673 -25.773 1.00 64.31 194 PHE A O 1
ATOM 1587 N N . LEU A 1 195 ? 6.279 -58.677 -27.187 1.00 69.44 195 LEU A N 1
ATOM 1588 C CA . LEU A 1 195 ? 6.632 -59.938 -27.855 1.00 69.44 195 LEU A CA 1
ATOM 1589 C C . LEU A 1 195 ? 7.808 -59.774 -28.827 1.00 69.44 195 LEU A C 1
ATOM 1591 O O . LEU A 1 195 ? 8.631 -60.679 -28.937 1.00 69.44 195 LEU A O 1
ATOM 1595 N N . SER A 1 196 ? 7.901 -58.632 -29.517 1.00 64.19 196 SER A N 1
ATOM 1596 C CA . SER A 1 196 ? 8.991 -58.343 -30.457 1.00 64.19 196 SER A CA 1
ATOM 1597 C C . SER A 1 196 ? 10.272 -57.880 -29.756 1.00 64.19 196 SER A C 1
ATOM 1599 O O . SER A 1 196 ? 11.361 -58.096 -30.281 1.00 64.19 196 SER A O 1
ATOM 1601 N N . PHE A 1 197 ? 10.159 -57.261 -28.578 1.00 59.03 197 PHE A N 1
ATOM 1602 C CA . PHE A 1 197 ? 11.278 -56.837 -27.732 1.00 59.03 197 PHE A CA 1
ATOM 1603 C C . PHE A 1 197 ? 11.464 -57.825 -26.574 1.00 59.03 197 PHE A C 1
ATOM 1605 O O . PHE A 1 197 ? 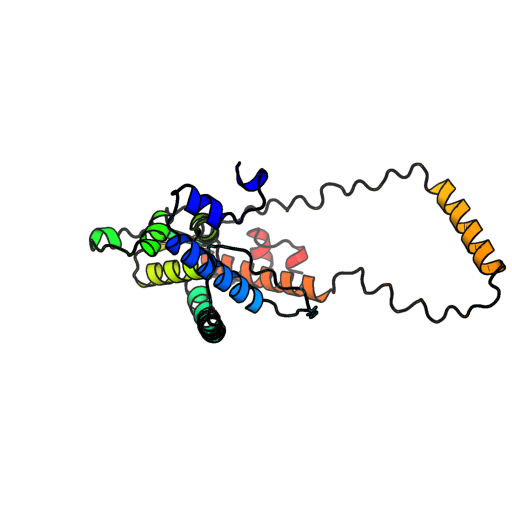11.334 -57.491 -25.394 1.00 59.03 197 PHE A O 1
ATOM 1612 N N . GLY A 1 198 ? 11.745 -59.084 -26.918 1.00 56.34 198 GLY A N 1
ATOM 1613 C CA . GLY A 1 198 ? 12.143 -60.086 -25.939 1.00 56.34 198 GLY A CA 1
ATOM 1614 C C . GLY A 1 198 ? 13.272 -59.550 -25.053 1.00 56.34 198 GLY A C 1
ATOM 1615 O O . GLY A 1 198 ? 14.327 -59.160 -25.545 1.00 56.34 198 GLY A O 1
ATOM 1616 N N . PHE A 1 199 ? 13.046 -59.567 -23.737 1.00 56.88 199 PHE A N 1
ATOM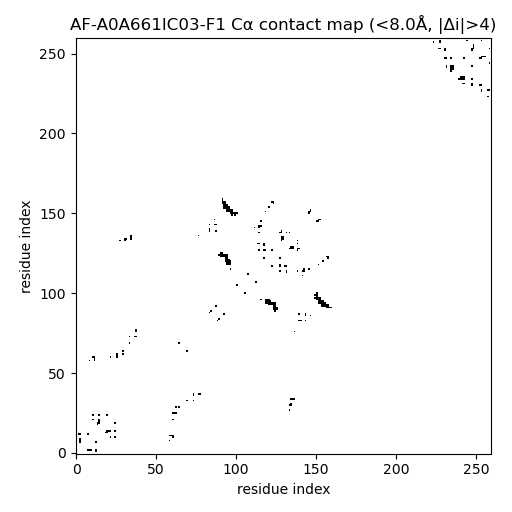 1617 C CA . PHE A 1 199 ? 14.080 -59.382 -22.714 1.00 56.88 199 PHE A CA 1
ATOM 1618 C C . PHE A 1 199 ? 14.667 -57.961 -22.537 1.00 56.88 199 PHE A C 1
ATOM 1620 O O . PHE A 1 199 ? 15.879 -57.790 -22.437 1.00 56.88 199 PHE A O 1
ATOM 1627 N N . PHE A 1 200 ? 13.833 -56.926 -22.365 1.00 52.78 200 PHE A N 1
ATOM 1628 C CA . PHE A 1 200 ? 14.298 -55.657 -21.773 1.00 52.78 200 PHE A CA 1
ATOM 1629 C C . PHE A 1 200 ? 13.893 -55.545 -20.293 1.00 52.78 200 PHE A C 1
ATOM 1631 O O . PHE A 1 200 ? 12.720 -55.412 -19.952 1.00 52.78 200 PHE A O 1
ATOM 1638 N N . ASN A 1 201 ? 14.886 -55.626 -19.400 1.00 55.88 201 ASN A N 1
ATOM 1639 C CA . ASN A 1 201 ? 14.758 -55.550 -17.940 1.00 55.88 201 ASN A CA 1
ATOM 1640 C C . ASN A 1 201 ? 14.014 -54.277 -17.474 1.00 55.88 201 ASN A C 1
ATOM 1642 O O . ASN A 1 201 ? 14.608 -53.217 -17.276 1.00 55.88 201 ASN A O 1
ATOM 1646 N N . PHE A 1 202 ? 12.711 -54.398 -17.215 1.00 50.59 202 PHE A N 1
ATOM 1647 C CA . PHE A 1 202 ? 11.810 -53.313 -16.801 1.00 50.59 202 PHE A CA 1
ATOM 1648 C C . PHE A 1 202 ? 11.924 -52.954 -15.302 1.00 50.59 202 PHE A C 1
ATOM 1650 O O . PHE A 1 202 ? 10.931 -52.667 -14.638 1.00 50.59 202 PHE A O 1
ATOM 1657 N N . ARG A 1 203 ? 13.136 -52.971 -14.726 1.00 50.31 203 ARG A N 1
ATOM 1658 C CA . ARG A 1 203 ? 13.376 -52.507 -13.340 1.00 50.31 203 ARG A CA 1
ATOM 1659 C C . ARG A 1 203 ? 13.695 -51.013 -13.236 1.00 50.31 203 ARG A C 1
ATOM 1661 O O . ARG A 1 203 ? 13.785 -50.506 -12.123 1.00 50.31 203 ARG A O 1
ATOM 1668 N N . PHE A 1 204 ? 13.841 -50.304 -14.357 1.00 45.97 204 PHE A N 1
ATOM 1669 C CA . PHE A 1 204 ? 14.321 -48.915 -14.362 1.00 45.97 204 PHE A CA 1
ATOM 1670 C C . PHE A 1 204 ? 13.214 -47.845 -14.447 1.00 45.97 204 PHE A C 1
ATOM 1672 O O . PHE A 1 204 ? 13.443 -46.704 -14.062 1.00 45.97 204 PHE A O 1
ATOM 1679 N N . LEU A 1 205 ? 11.992 -48.187 -14.876 1.00 47.69 205 LEU A N 1
ATOM 1680 C CA . LEU A 1 205 ? 10.981 -47.175 -15.238 1.00 47.69 205 LEU A CA 1
ATOM 1681 C C . LEU A 1 205 ? 9.910 -46.884 -14.166 1.00 47.69 205 LEU A C 1
ATOM 1683 O O . LEU A 1 205 ? 9.067 -46.015 -14.355 1.00 47.69 205 LEU A O 1
ATOM 1687 N N . GLY A 1 206 ? 9.926 -47.591 -13.031 1.00 45.56 206 GLY A N 1
ATOM 1688 C CA . GLY A 1 206 ? 8.813 -47.575 -12.070 1.00 45.56 206 GLY A CA 1
ATOM 1689 C C . GLY A 1 206 ? 8.876 -46.542 -10.939 1.00 45.56 206 GLY A C 1
ATOM 1690 O O . GLY A 1 206 ? 7.909 -46.438 -10.193 1.00 45.56 206 GLY A O 1
ATOM 1691 N N . ARG A 1 207 ? 9.983 -45.803 -10.753 1.00 42.66 207 ARG A N 1
ATOM 1692 C CA . ARG A 1 207 ? 10.178 -44.996 -9.524 1.00 42.66 207 ARG A CA 1
ATOM 1693 C C . ARG A 1 207 ? 10.195 -43.475 -9.714 1.00 42.66 207 ARG A C 1
ATOM 1695 O O . ARG A 1 207 ? 9.920 -42.771 -8.754 1.00 42.66 207 ARG A O 1
ATOM 1702 N N . GLY A 1 208 ? 10.474 -42.965 -10.917 1.00 47.06 208 GLY A N 1
ATOM 1703 C CA . GLY A 1 208 ? 10.666 -41.522 -11.143 1.00 47.06 208 GLY A CA 1
ATOM 1704 C C . GLY A 1 208 ? 9.455 -40.745 -11.675 1.00 47.06 208 GLY A C 1
ATOM 1705 O O . GLY A 1 208 ? 9.406 -39.532 -11.524 1.00 47.06 208 GLY A O 1
ATOM 1706 N N . MET A 1 209 ? 8.469 -41.407 -12.293 1.00 36.78 209 MET A N 1
ATOM 1707 C CA . MET A 1 209 ? 7.466 -40.704 -13.119 1.00 36.78 209 MET A CA 1
ATOM 1708 C C . MET A 1 209 ? 6.136 -40.388 -12.416 1.00 36.78 209 MET A C 1
ATOM 1710 O O . MET A 1 209 ? 5.310 -39.679 -12.977 1.00 36.78 209 MET A O 1
ATOM 1714 N N . VAL A 1 210 ? 5.919 -40.883 -11.192 1.00 45.53 210 VAL A N 1
ATOM 1715 C CA . VAL A 1 210 ? 4.635 -40.714 -10.474 1.00 45.53 210 VAL A CA 1
ATOM 1716 C C . VAL A 1 210 ? 4.685 -39.590 -9.424 1.00 45.53 210 VAL A C 1
ATOM 1718 O O . VAL A 1 210 ? 3.649 -39.169 -8.927 1.00 45.53 210 VAL A O 1
ATOM 1721 N N . GLN A 1 211 ? 5.865 -39.036 -9.116 1.00 44.12 211 GLN A N 1
ATOM 1722 C CA . GLN A 1 211 ? 6.007 -37.955 -8.125 1.00 44.12 211 GLN A CA 1
ATOM 1723 C C . GLN A 1 211 ? 5.772 -36.538 -8.680 1.00 44.12 211 GLN A C 1
ATOM 1725 O O . GLN A 1 211 ? 5.568 -35.624 -7.893 1.00 44.12 211 GLN A O 1
ATOM 1730 N N . GLY A 1 212 ? 5.763 -36.337 -10.003 1.00 42.16 212 GLY A N 1
ATOM 1731 C CA . GLY A 1 212 ? 5.650 -34.999 -10.613 1.00 42.16 212 GLY A CA 1
ATOM 1732 C C . GLY A 1 212 ? 4.227 -34.501 -10.899 1.00 42.16 212 GLY A C 1
ATOM 1733 O O . GLY A 1 212 ? 4.066 -33.361 -11.316 1.00 42.16 212 GLY A O 1
ATOM 1734 N N . LEU A 1 213 ? 3.199 -35.339 -10.716 1.00 43.84 213 LEU A N 1
ATOM 1735 C CA . LEU A 1 213 ? 1.798 -35.016 -11.052 1.00 43.84 213 LEU A CA 1
ATOM 1736 C C . LEU A 1 213 ? 0.892 -34.814 -9.828 1.00 43.84 213 LEU A C 1
ATOM 1738 O O . LEU A 1 213 ? -0.276 -34.467 -9.985 1.00 43.84 213 LEU A O 1
ATOM 1742 N N . ALA A 1 214 ? 1.414 -35.004 -8.616 1.00 46.84 214 ALA A N 1
ATOM 1743 C CA . ALA A 1 214 ? 0.716 -34.677 -7.380 1.00 46.84 214 ALA A CA 1
ATOM 1744 C C . ALA A 1 214 ? 1.369 -33.436 -6.768 1.00 46.84 214 ALA A C 1
ATOM 1746 O O . ALA A 1 214 ? 2.577 -33.433 -6.530 1.00 46.84 214 ALA A O 1
ATOM 1747 N N . ALA A 1 215 ? 0.578 -32.391 -6.510 1.00 44.91 215 ALA A N 1
ATOM 1748 C CA . ALA A 1 215 ? 1.029 -31.278 -5.683 1.00 44.91 215 ALA A CA 1
ATOM 1749 C C . ALA A 1 215 ? 1.577 -31.846 -4.358 1.00 44.91 215 ALA A C 1
ATOM 1751 O O . ALA A 1 215 ? 0.930 -32.725 -3.774 1.00 44.91 215 ALA A O 1
ATOM 1752 N N . PRO A 1 216 ? 2.761 -31.411 -3.891 1.00 45.88 216 PRO A N 1
ATOM 1753 C CA . PRO A 1 216 ? 3.332 -31.940 -2.664 1.00 45.88 216 PRO A CA 1
ATOM 1754 C C . PRO A 1 216 ? 2.339 -31.711 -1.507 1.00 45.88 216 PRO A C 1
ATOM 1756 O O . PRO A 1 216 ? 1.832 -30.598 -1.343 1.00 45.88 216 PRO A O 1
ATOM 1759 N N . PRO A 1 217 ? 2.029 -32.742 -0.697 1.00 52.78 217 PRO A N 1
ATOM 1760 C CA . PRO A 1 217 ? 1.014 -32.656 0.359 1.00 52.78 217 PRO A CA 1
ATOM 1761 C C . PRO A 1 217 ? 1.311 -31.576 1.416 1.00 52.78 217 PRO A C 1
ATOM 1763 O O . PRO A 1 217 ? 0.404 -31.156 2.131 1.00 52.78 217 PRO A O 1
ATOM 1766 N N . SER A 1 218 ? 2.550 -31.076 1.476 1.00 55.22 218 SER A N 1
ATOM 1767 C CA . SER A 1 218 ? 2.983 -29.979 2.345 1.00 55.22 218 SER A CA 1
ATOM 1768 C C . SER A 1 218 ? 2.397 -28.609 1.984 1.00 55.22 218 SER A C 1
ATOM 1770 O O . SER A 1 218 ? 2.322 -27.744 2.854 1.00 55.22 218 SER A O 1
ATOM 1772 N N . SER A 1 219 ? 1.969 -28.376 0.737 1.00 53.72 219 SER A N 1
ATOM 1773 C CA . SER A 1 219 ? 1.377 -27.086 0.354 1.00 53.72 219 SER A CA 1
ATOM 1774 C C . SER A 1 219 ? -0.043 -26.937 0.906 1.00 53.72 219 SER A C 1
ATOM 1776 O O . SER A 1 219 ? -0.386 -25.894 1.451 1.00 53.72 219 SER A O 1
ATOM 1778 N N . LEU A 1 220 ? -0.861 -27.993 0.836 1.00 53.41 220 LEU A N 1
ATOM 1779 C CA . LEU A 1 220 ? -2.249 -27.973 1.319 1.00 53.41 220 LEU A CA 1
ATOM 1780 C C . LEU A 1 220 ? -2.350 -27.866 2.846 1.00 53.41 220 LEU A C 1
ATOM 1782 O O . LEU A 1 220 ? -3.237 -27.175 3.347 1.00 53.41 220 LEU A O 1
ATOM 1786 N N . SER A 1 221 ? -1.448 -28.513 3.589 1.00 60.69 221 SER A N 1
ATOM 1787 C CA . SER A 1 221 ? -1.449 -28.449 5.055 1.00 60.69 221 SER A CA 1
ATOM 1788 C C . SER A 1 221 ? -1.129 -27.042 5.571 1.00 60.69 221 SER A C 1
ATOM 1790 O O . SER A 1 221 ? -1.823 -26.556 6.460 1.00 60.69 221 SER A O 1
ATOM 1792 N N . ARG A 1 222 ? -0.160 -26.344 4.956 1.00 58.22 222 ARG A N 1
ATOM 1793 C CA . ARG A 1 222 ? 0.186 -24.956 5.317 1.00 58.22 222 ARG A CA 1
ATOM 1794 C C . ARG A 1 222 ? -0.988 -23.997 5.114 1.00 58.22 222 ARG A C 1
ATOM 1796 O O . ARG A 1 222 ? -1.289 -23.204 6.000 1.00 58.22 222 ARG A O 1
ATOM 1803 N N . PHE A 1 223 ? -1.705 -24.115 3.994 1.00 55.72 223 PHE A N 1
ATOM 1804 C CA . PHE A 1 223 ? -2.896 -23.295 3.747 1.00 55.72 223 PHE A CA 1
ATOM 1805 C C . PHE A 1 223 ? -4.017 -23.551 4.766 1.00 55.72 223 PHE A C 1
ATOM 1807 O O . PHE A 1 223 ? -4.686 -22.603 5.183 1.00 55.72 223 PHE A O 1
ATOM 1814 N N . LYS A 1 224 ? -4.226 -24.805 5.195 1.00 70.12 224 LYS A N 1
ATOM 1815 C CA . LYS A 1 224 ? -5.200 -25.128 6.254 1.00 70.12 224 LYS A CA 1
ATOM 1816 C C . LYS A 1 224 ? -4.815 -24.487 7.592 1.00 70.12 224 LYS A C 1
ATOM 1818 O O . LYS A 1 224 ? -5.666 -23.879 8.241 1.00 70.12 224 LYS A O 1
ATOM 1823 N N . GLU A 1 225 ? -3.543 -24.571 7.977 1.00 72.94 225 GLU A N 1
ATOM 1824 C CA . GLU A 1 225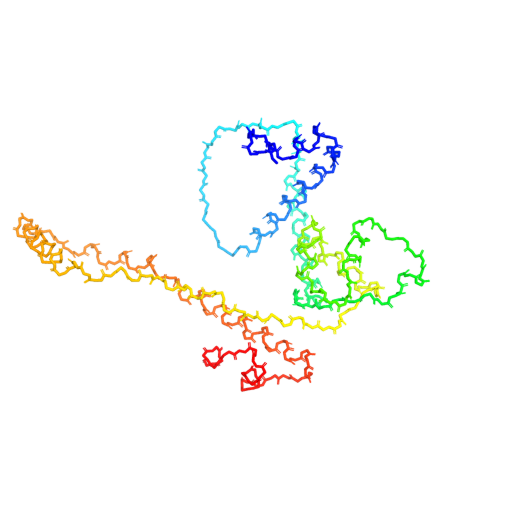 ? -3.030 -23.977 9.219 1.00 72.94 225 GLU A CA 1
ATOM 1825 C C . GLU A 1 225 ? -3.165 -22.450 9.234 1.00 72.94 225 GLU A C 1
ATOM 1827 O O . GLU A 1 225 ? -3.647 -21.875 10.216 1.00 72.94 225 GLU A O 1
ATOM 1832 N N . GLU A 1 226 ? -2.805 -21.783 8.134 1.00 67.19 226 GLU A N 1
ATOM 1833 C CA . GLU A 1 226 ? -2.967 -20.334 8.017 1.00 67.19 226 GLU A CA 1
ATOM 1834 C C . GLU A 1 226 ? -4.437 -19.924 8.096 1.00 67.19 226 GLU A C 1
ATOM 1836 O O . GLU A 1 226 ? -4.783 -19.012 8.852 1.00 67.19 226 GLU A O 1
ATOM 1841 N N . ARG A 1 227 ? -5.332 -20.624 7.390 1.00 73.00 227 ARG A N 1
ATOM 1842 C CA . ARG A 1 227 ? -6.771 -20.329 7.437 1.00 73.00 227 ARG A CA 1
ATOM 1843 C C . ARG A 1 227 ? -7.362 -20.511 8.829 1.00 73.00 227 ARG A C 1
ATOM 1845 O O . ARG A 1 227 ? -8.143 -19.664 9.261 1.00 73.00 227 ARG A O 1
ATOM 1852 N N . LEU A 1 228 ? -6.957 -21.550 9.558 1.00 83.44 228 LEU A N 1
ATOM 1853 C CA . LEU A 1 228 ? -7.376 -21.751 10.943 1.00 83.44 228 LEU A CA 1
ATOM 1854 C C . LEU A 1 228 ? -6.916 -20.594 11.842 1.00 83.44 228 LEU A C 1
ATOM 1856 O O . LEU A 1 228 ? -7.694 -20.090 12.657 1.00 83.44 228 LEU A O 1
ATOM 1860 N N . LYS A 1 229 ? -5.671 -20.135 11.674 1.00 81.44 229 LYS A N 1
ATOM 1861 C CA . LYS A 1 229 ? -5.111 -19.001 12.421 1.00 81.44 229 LYS A CA 1
ATOM 1862 C C . LYS A 1 229 ? -5.881 -17.705 12.143 1.00 81.44 229 LYS A C 1
ATOM 1864 O O . LYS A 1 229 ? -6.241 -16.999 13.088 1.00 81.44 229 LYS A O 1
ATOM 1869 N N . TRP A 1 230 ? -6.192 -17.419 10.877 1.00 73.75 230 TRP A N 1
ATOM 1870 C CA . TRP A 1 230 ? -6.984 -16.251 10.478 1.00 73.75 230 TRP A CA 1
ATOM 1871 C C . TRP A 1 230 ? -8.415 -16.303 11.002 1.00 73.75 230 TRP A C 1
ATOM 1873 O O . TRP A 1 230 ? -8.881 -15.324 11.581 1.00 73.75 230 TRP A O 1
ATOM 1883 N N . ALA A 1 231 ? -9.093 -17.444 10.875 1.00 80.56 231 ALA A N 1
ATOM 1884 C CA . ALA A 1 231 ? -10.452 -17.627 11.376 1.00 80.56 231 ALA A CA 1
ATOM 1885 C C . ALA A 1 231 ? -10.537 -17.387 12.892 1.00 80.56 231 ALA A C 1
ATOM 1887 O O . ALA A 1 231 ? -11.398 -16.637 13.356 1.00 80.56 231 ALA A O 1
ATOM 1888 N N . LYS A 1 232 ? -9.587 -17.936 13.665 1.00 84.00 232 LYS A N 1
ATOM 1889 C CA . LYS A 1 232 ? -9.483 -17.684 15.111 1.00 84.00 232 LYS A CA 1
ATOM 1890 C C . LYS A 1 232 ? -9.299 -16.203 15.427 1.00 84.00 232 LYS A C 1
ATOM 1892 O O . LYS A 1 232 ? -9.947 -15.676 16.330 1.00 84.00 232 LYS A O 1
ATOM 1897 N N . ARG A 1 233 ? -8.434 -15.523 14.669 1.00 76.50 233 ARG A N 1
ATOM 1898 C CA . ARG A 1 233 ? -8.142 -14.098 14.857 1.00 76.50 233 ARG A CA 1
ATOM 1899 C C . ARG A 1 233 ? -9.351 -13.219 14.539 1.00 76.50 233 ARG A C 1
ATOM 1901 O O . ARG A 1 233 ? -9.646 -12.320 15.317 1.00 76.50 233 ARG A O 1
ATOM 1908 N N . ILE A 1 234 ? -10.055 -13.495 13.441 1.00 75.56 234 ILE A N 1
ATOM 1909 C CA . ILE A 1 234 ? -11.263 -12.765 13.031 1.00 75.56 234 ILE A CA 1
ATOM 1910 C C . ILE A 1 234 ? -12.341 -12.884 14.111 1.00 75.56 234 ILE A C 1
ATOM 1912 O O . ILE A 1 234 ? -12.861 -11.867 14.561 1.00 75.56 234 ILE A O 1
ATOM 1916 N N . TYR A 1 235 ? -12.610 -14.100 14.594 1.00 82.94 235 TYR A N 1
ATOM 1917 C CA . TYR A 1 235 ? -13.598 -14.315 15.652 1.00 82.94 235 TYR A CA 1
ATOM 1918 C C . TYR A 1 235 ? -13.218 -13.608 16.959 1.00 82.94 235 TYR A C 1
ATOM 1920 O O . TYR A 1 235 ? -14.061 -12.976 17.591 1.00 82.94 235 TYR A O 1
ATOM 1928 N N . PHE A 1 236 ? -11.941 -13.666 17.353 1.00 80.00 236 PHE A N 1
ATOM 1929 C CA . PHE A 1 236 ? -11.461 -12.975 18.550 1.00 80.00 236 PHE A CA 1
ATOM 1930 C C . PHE A 1 236 ? -11.646 -11.455 18.453 1.00 80.00 236 PHE A C 1
ATOM 1932 O O . PHE A 1 236 ? -12.037 -10.825 19.430 1.00 80.00 236 PHE A O 1
ATOM 1939 N N . LEU A 1 237 ? -11.402 -10.863 17.282 1.00 79.81 237 LEU A N 1
ATOM 1940 C CA . LEU A 1 237 ? -11.596 -9.427 17.066 1.00 79.81 237 LEU A CA 1
ATOM 1941 C C . LEU A 1 237 ? -13.077 -9.016 17.087 1.00 79.81 237 LEU A C 1
ATOM 1943 O O . LEU A 1 237 ? -13.381 -7.893 17.477 1.00 79.81 237 LEU A O 1
ATOM 1947 N N . GLU A 1 238 ? -13.986 -9.902 16.677 1.00 72.75 238 GLU A N 1
ATOM 1948 C CA . GLU A 1 238 ? -15.426 -9.620 16.606 1.00 72.75 238 GLU A CA 1
ATOM 1949 C C . GLU A 1 238 ? -16.143 -9.869 17.945 1.00 72.75 238 GLU A C 1
ATOM 1951 O O . GLU A 1 238 ? -17.012 -9.093 18.338 1.00 72.75 238 GLU A O 1
ATOM 1956 N N . VAL A 1 239 ? -15.765 -10.929 18.665 1.00 83.44 239 VAL A N 1
ATOM 1957 C CA . VAL A 1 239 ? -16.470 -11.412 19.869 1.00 83.44 239 VAL A CA 1
ATOM 1958 C C . VAL A 1 239 ? -15.680 -11.146 21.159 1.00 83.44 239 VAL A C 1
ATOM 1960 O O . VAL A 1 239 ? -16.240 -11.185 22.253 1.00 83.44 239 VAL A O 1
ATOM 1963 N N . GLY A 1 240 ? -14.376 -10.865 21.067 1.00 80.31 240 GLY A N 1
ATOM 1964 C CA . GLY A 1 240 ? -13.504 -10.621 22.223 1.00 80.31 240 GLY A CA 1
ATOM 1965 C C . GLY A 1 240 ? -13.138 -11.878 23.024 1.00 80.31 240 GLY A C 1
ATOM 1966 O O . GLY A 1 240 ? -12.569 -11.770 24.108 1.00 80.31 240 GLY A O 1
ATOM 1967 N N . LYS A 1 241 ? -13.464 -13.074 22.514 1.00 87.38 241 LYS A N 1
ATOM 1968 C CA . LYS A 1 241 ? -13.190 -14.374 23.144 1.00 87.38 241 LYS A CA 1
ATOM 1969 C C . LYS A 1 241 ? -12.524 -15.317 22.147 1.00 87.38 241 LYS A C 1
ATOM 1971 O O . LYS A 1 241 ? -12.806 -15.267 20.953 1.00 87.38 241 LYS A O 1
ATOM 1976 N N . GLU A 1 242 ? -11.642 -16.180 22.639 1.00 85.06 242 GLU A N 1
ATOM 1977 C CA . GLU A 1 242 ? -11.009 -17.210 21.819 1.00 85.06 242 GLU A CA 1
ATOM 1978 C C . GLU A 1 242 ? -12.034 -18.292 21.412 1.00 85.06 242 GLU A C 1
ATOM 1980 O O . GLU A 1 242 ? -12.720 -18.832 22.289 1.00 85.06 242 GLU A O 1
ATOM 1985 N N . PRO A 1 243 ? -12.189 -18.584 20.106 1.00 86.44 243 PRO A N 1
ATOM 1986 C CA . PRO A 1 243 ? -13.235 -19.478 19.617 1.00 86.44 243 PRO A CA 1
ATOM 1987 C C . PRO A 1 243 ? -12.920 -20.955 19.824 1.00 86.44 243 PRO A C 1
ATOM 1989 O O . PRO A 1 243 ? -11.780 -21.400 19.666 1.00 86.44 243 PRO A O 1
ATOM 1992 N N . SER A 1 244 ? -13.977 -21.742 20.025 1.00 88.69 244 SER A N 1
ATOM 1993 C CA . SER A 1 244 ? -13.918 -23.192 19.817 1.00 88.69 244 SER A CA 1
ATOM 1994 C C . SER A 1 244 ? -14.044 -23.568 18.332 1.00 88.69 244 SER A C 1
ATOM 1996 O O . SER A 1 244 ? -14.549 -22.800 17.512 1.00 88.69 244 SER A O 1
ATOM 1998 N N . ALA A 1 245 ? -13.612 -24.783 17.988 1.00 82.31 245 ALA A N 1
ATOM 1999 C CA . ALA A 1 245 ? -13.780 -25.391 16.667 1.00 82.31 245 ALA A CA 1
ATOM 2000 C C . ALA A 1 245 ? -15.219 -25.262 16.125 1.00 82.31 245 ALA A C 1
ATOM 2002 O O . ALA A 1 245 ? -15.434 -24.776 15.015 1.00 82.31 245 ALA A O 1
ATOM 2003 N N . ASP A 1 246 ? -16.210 -25.616 16.947 1.00 84.81 246 ASP A N 1
ATOM 2004 C CA . ASP A 1 246 ? -17.626 -25.543 16.578 1.00 84.81 246 ASP A CA 1
ATOM 2005 C C . ASP A 1 246 ? -18.125 -24.102 16.409 1.00 84.81 246 ASP A C 1
ATOM 2007 O O . ASP A 1 246 ? -19.010 -23.844 15.593 1.00 84.81 246 ASP A O 1
ATOM 2011 N N . GLU A 1 247 ? -17.572 -23.148 17.161 1.00 84.62 247 GLU A N 1
ATOM 2012 C CA . GLU A 1 247 ? -17.907 -21.727 17.029 1.00 84.62 247 GLU A CA 1
ATOM 2013 C C . GLU A 1 247 ? -17.390 -21.141 15.711 1.00 84.62 247 GLU A C 1
ATOM 2015 O O . GLU A 1 247 ? -18.108 -20.368 15.079 1.00 84.62 247 GLU A O 1
ATOM 2020 N N . LEU A 1 248 ? -16.209 -21.560 15.239 1.00 84.62 248 LEU A N 1
ATOM 2021 C CA . LEU A 1 248 ? -15.684 -21.156 13.926 1.00 84.62 248 LEU A CA 1
ATOM 2022 C C . LEU A 1 248 ? -16.556 -21.670 12.776 1.00 84.62 248 LEU A C 1
ATOM 2024 O O . LEU A 1 248 ? -16.809 -20.930 11.822 1.00 84.62 248 LEU A O 1
ATOM 2028 N N . VAL A 1 249 ? -17.052 -22.907 12.884 1.00 84.88 249 VAL A N 1
ATOM 2029 C CA . VAL A 1 249 ? -17.962 -23.496 11.889 1.00 84.88 249 VAL A CA 1
ATOM 2030 C C . VAL A 1 249 ? -19.332 -22.820 11.937 1.00 84.88 249 VAL A C 1
ATOM 2032 O O . VAL A 1 249 ? -19.872 -22.448 10.897 1.00 84.88 249 VAL A O 1
ATOM 2035 N N . LYS A 1 250 ? -19.887 -22.581 13.134 1.00 84.19 250 LYS A N 1
ATOM 2036 C CA . LYS A 1 250 ? -21.164 -21.860 13.302 1.00 84.19 250 LYS A CA 1
ATOM 2037 C C . LYS A 1 250 ? -21.095 -20.412 12.817 1.00 84.19 250 LYS A C 1
ATOM 2039 O O . LYS A 1 250 ? -22.077 -19.917 12.273 1.00 84.19 250 LYS A O 1
ATOM 2044 N N . ALA A 1 251 ? -19.953 -19.749 12.990 1.00 77.12 251 ALA A N 1
ATOM 2045 C CA . ALA A 1 251 ? -19.706 -18.405 12.473 1.00 77.12 251 ALA A CA 1
ATOM 2046 C C . ALA A 1 251 ? -19.493 -18.376 10.946 1.00 77.12 251 ALA A C 1
ATOM 2048 O O . ALA A 1 251 ? -19.398 -17.295 10.367 1.00 77.12 251 ALA A O 1
ATOM 2049 N N . GLY A 1 252 ? -19.418 -19.543 10.293 1.00 79.50 252 GLY A N 1
ATOM 2050 C CA . GLY A 1 252 ? -19.165 -19.667 8.858 1.00 79.50 252 GLY A CA 1
ATOM 2051 C C . GLY A 1 252 ? -17.736 -19.297 8.453 1.00 79.50 252 GLY A C 1
ATOM 2052 O O . GLY A 1 252 ? -17.496 -19.019 7.283 1.00 79.50 252 GLY A O 1
ATOM 2053 N N . LEU A 1 253 ? -16.795 -19.262 9.404 1.00 74.88 253 LEU A N 1
ATOM 2054 C CA . LEU A 1 253 ? -15.398 -18.895 9.152 1.00 74.88 253 LEU A CA 1
ATOM 2055 C C . LEU A 1 253 ? -14.575 -20.073 8.607 1.00 74.88 253 LEU A C 1
ATOM 2057 O O . LEU A 1 253 ? -13.597 -19.853 7.893 1.00 74.88 253 LEU A O 1
ATOM 2061 N N . LEU A 1 254 ? -14.965 -21.310 8.932 1.00 82.50 254 LEU A N 1
ATOM 2062 C CA . LEU A 1 254 ? -14.333 -22.547 8.460 1.00 82.50 254 LEU A CA 1
ATOM 2063 C C . LEU A 1 254 ? -15.380 -23.620 8.151 1.00 82.50 254 LEU A C 1
ATOM 2065 O O . LEU A 1 254 ? -16.450 -23.650 8.762 1.00 82.50 254 LEU A O 1
ATOM 2069 N N . SER A 1 255 ? -15.055 -24.527 7.229 1.00 77.81 255 SER A N 1
ATOM 2070 C CA . SER A 1 255 ? -15.840 -25.745 7.001 1.00 77.81 255 SER A CA 1
ATOM 2071 C C . SER A 1 255 ? -15.460 -26.846 7.999 1.00 77.81 255 SER A C 1
ATOM 2073 O O . SER A 1 255 ? -14.395 -26.811 8.612 1.00 77.81 255 SER A O 1
ATOM 2075 N N . ARG A 1 256 ? -16.322 -27.855 8.177 1.00 75.19 256 ARG A N 1
ATOM 2076 C CA . ARG A 1 256 ? -16.067 -28.950 9.132 1.00 75.19 256 ARG A CA 1
ATOM 2077 C C . ARG A 1 256 ? -14.799 -29.750 8.791 1.00 75.19 256 ARG A C 1
ATOM 2079 O O . ARG A 1 256 ? -14.069 -30.135 9.690 1.00 75.19 256 ARG A O 1
ATOM 2086 N N . GLU A 1 257 ? -14.496 -29.890 7.501 1.00 73.69 257 GLU A N 1
ATOM 2087 C CA . GLU A 1 257 ? -13.304 -30.574 6.959 1.00 73.69 257 GLU A CA 1
ATOM 2088 C C . GLU A 1 257 ? -11.985 -29.791 7.147 1.00 73.69 257 GLU A C 1
ATOM 2090 O O . GLU A 1 257 ? -10.891 -30.289 6.854 1.00 73.69 257 GLU A O 1
ATOM 2095 N N . GLU A 1 258 ? -12.075 -28.528 7.565 1.00 67.44 258 GLU A N 1
ATOM 2096 C CA . GLU A 1 258 ? -10.928 -27.642 7.809 1.00 67.44 258 GLU A CA 1
ATOM 2097 C C . GLU A 1 258 ? -10.561 -27.543 9.291 1.00 67.44 258 GLU A C 1
ATOM 2099 O O . GLU A 1 258 ? -9.513 -26.990 9.621 1.00 67.44 258 GLU A O 1
ATOM 2104 N N . VAL A 1 259 ? -11.430 -28.048 10.168 1.00 73.00 259 VAL A N 1
ATOM 2105 C CA . VAL A 1 259 ? -11.273 -27.999 11.626 1.00 73.00 259 VAL A CA 1
ATOM 2106 C C . VAL A 1 259 ? -10.916 -29.373 12.213 1.00 73.00 259 VAL A C 1
ATOM 2108 O O . VAL A 1 259 ? -10.348 -29.423 13.304 1.00 73.00 259 VAL A O 1
ATOM 2111 N N . GLU A 1 260 ? -11.223 -30.455 11.486 1.00 65.38 260 GLU A N 1
ATOM 2112 C CA . GLU A 1 260 ? -10.762 -31.836 11.733 1.00 65.38 260 GLU A CA 1
ATOM 2113 C C . GLU A 1 260 ? -9.335 -32.075 11.210 1.00 65.38 260 GLU A C 1
ATOM 2115 O O . GLU A 1 260 ? -8.558 -32.724 11.948 1.00 65.38 260 GLU A O 1
#

Mean predicted aligned error: 17.25 Å